Protein AF-A0A9D5L5Q9-F1 (afdb_monomer)

Nearest PDB structures (foldseek):
  2p3p-assembly2_B  TM=8.439E-01  e=3.000E-11  Porphyromonas gingivalis W83
  2p3p-assembly1_A  TM=8.512E-01  e=2.780E-10  Porphyromonas gingivalis W83
  4c09-assembly1_A  TM=5.918E-01  e=2.989E+00  Bacillus cereus
  8chu-assembly1_B  TM=2.702E-01  e=8.310E-01  Homo sapiens

Secondary structure (DSSP, 8-state):
-----------------PPPP-HHHHHHH--GGG-----HHHHHHHHHHHHTT----EE-TTS-EEEEEEE-SSEEEEEESSSEEEEEEEEEETTEEEEEEEEEE-SSS-EEEEEEE-TT-PBP-HHHH--PPPHHHHH-S--HHHHHHHHHH-SS-EEEEEEETTTTEEEEEEE--TTS-GGGHHHHHHHS-S-EEEEE-SSSEEE---

Solvent-accessible surface area (backbone atoms only — not comparable to full-atom values): 12419 Å² total; per-residue (Å²): 141,82,86,81,91,82,78,74,89,75,80,78,72,77,73,76,73,72,79,77,82,40,36,68,58,49,64,72,64,60,53,73,91,75,61,71,52,56,55,67,67,62,48,50,53,44,53,54,31,50,76,70,71,44,96,60,74,43,71,30,79,87,70,37,52,27,36,70,78,45,72,54,84,44,26,33,31,34,35,54,38,96,48,28,37,42,35,41,34,61,41,64,39,82,96,46,59,30,38,37,38,41,44,33,34,47,71,98,50,38,29,50,50,74,45,38,22,43,89,82,68,50,74,52,66,40,69,75,36,40,72,76,85,50,74,59,71,41,48,53,90,68,55,73,68,58,47,51,53,49,46,70,65,44,82,71,80,42,34,30,70,49,74,40,80,90,79,36,35,38,38,36,33,65,51,90,50,90,90,49,57,77,90,45,46,66,60,48,60,74,48,39,50,78,58,51,47,23,36,58,73,46,74,32,49,41,75,62,86,128

Radius of gyration: 22.86 Å; Cα contacts (8 Å, |Δi|>4): 342; chains: 1; bounding box: 48×67×82 Å

Mean predicted aligned error: 7.02 Å

Foldseek 3Di:
DDDDPPDDDPPPPPPPPPPADFQLLCVLLDDCVLVPQADNVRSVVLVVCVVVVHPDWDQGNVRATKHFPDGDRFWTKMDGHDFWIWIWGWAAAPSAIKIKIWIWGQPPHTATDIWIAGSNRHTDPQCQADVPDDQCNFQPDDDPVLVVVLCVQPVDWGWHWDADPVQQKIKIATDLDPVTDPVCSVVNVVRTHRIWIWHRPNHHTDTDDD

Structure (mmCIF, N/CA/C/O backbone):
data_AF-A0A9D5L5Q9-F1
#
_entry.id   AF-A0A9D5L5Q9-F1
#
loop_
_atom_site.group_PDB
_atom_site.id
_atom_site.type_symbol
_atom_site.label_atom_id
_atom_site.label_alt_id
_atom_site.label_comp_id
_atom_site.label_asym_id
_atom_site.label_entity_id
_atom_site.label_seq_id
_atom_site.pdbx_PDB_ins_code
_atom_site.Cartn_x
_atom_site.Cartn_y
_atom_site.Cartn_z
_atom_site.occupancy
_atom_site.B_iso_or_equiv
_atom_site.auth_seq_id
_atom_site.auth_comp_id
_atom_site.auth_asym_id
_atom_site.auth_atom_id
_atom_site.pdbx_PDB_model_num
ATOM 1 N N . MET A 1 1 ? 3.557 -49.186 -55.164 1.00 40.19 1 MET A N 1
ATOM 2 C CA . MET A 1 1 ? 4.881 -48.521 -55.132 1.00 40.19 1 MET A CA 1
ATOM 3 C C . MET A 1 1 ? 4.605 -47.034 -55.334 1.00 40.19 1 MET A C 1
ATOM 5 O O . MET A 1 1 ? 4.040 -46.732 -56.366 1.00 40.19 1 MET A O 1
ATOM 9 N N . SER A 1 2 ? 4.776 -46.069 -54.430 1.00 39.81 2 SER A N 1
ATOM 10 C CA . SER A 1 2 ? 5.461 -45.906 -53.139 1.00 39.81 2 SER A CA 1
ATOM 11 C C . SER A 1 2 ? 4.591 -44.918 -52.320 1.00 39.81 2 SER A C 1
ATOM 13 O O . SER A 1 2 ? 4.243 -43.869 -52.842 1.00 39.81 2 SER A O 1
ATOM 15 N N . ARG A 1 3 ? 3.932 -45.310 -51.222 1.00 46.78 3 ARG A N 1
ATOM 16 C CA . ARG A 1 3 ? 4.437 -45.344 -49.834 1.00 46.78 3 ARG A CA 1
ATOM 17 C C . ARG A 1 3 ? 4.772 -43.951 -49.250 1.00 46.78 3 ARG A C 1
ATOM 19 O O . ARG A 1 3 ? 5.848 -43.427 -49.482 1.00 46.78 3 ARG A O 1
ATOM 26 N N . TYR A 1 4 ? 3.833 -43.466 -48.426 1.00 53.84 4 TYR A N 1
ATOM 27 C CA . TYR A 1 4 ? 3.958 -42.474 -47.343 1.00 53.84 4 TYR A CA 1
ATOM 28 C C . TYR A 1 4 ? 4.266 -41.014 -47.718 1.00 53.84 4 TYR A C 1
ATOM 30 O O . TYR A 1 4 ? 5.414 -40.592 -47.732 1.00 53.84 4 TYR A O 1
ATOM 38 N N . ILE A 1 5 ? 3.214 -40.197 -47.836 1.00 55.59 5 ILE A N 1
ATOM 39 C CA . ILE A 1 5 ? 3.266 -38.807 -47.352 1.00 55.59 5 ILE A CA 1
ATOM 40 C C . ILE A 1 5 ? 2.241 -38.706 -46.222 1.00 55.59 5 ILE A C 1
ATOM 42 O O . ILE A 1 5 ? 1.137 -38.193 -46.362 1.00 55.59 5 ILE A O 1
ATOM 46 N N . LEU A 1 6 ? 2.609 -39.332 -45.106 1.00 49.50 6 LEU A N 1
ATOM 47 C CA . LEU A 1 6 ? 2.064 -39.049 -43.791 1.00 49.50 6 LEU A CA 1
ATOM 48 C C . LEU A 1 6 ? 3.075 -38.101 -43.140 1.00 49.50 6 LEU A C 1
ATOM 50 O O . LEU A 1 6 ? 4.059 -38.563 -42.572 1.00 49.50 6 LEU A O 1
ATOM 54 N N . SER A 1 7 ? 2.857 -36.794 -43.257 1.00 51.81 7 SER A N 1
ATOM 55 C CA . SER A 1 7 ? 3.667 -35.793 -42.556 1.00 51.81 7 SER A CA 1
ATOM 56 C C . SER A 1 7 ? 2.752 -34.744 -41.941 1.00 51.81 7 SER A C 1
ATOM 58 O O . SER A 1 7 ? 2.479 -33.707 -42.529 1.00 51.81 7 SER A O 1
ATOM 60 N N . LEU A 1 8 ? 2.266 -35.107 -40.753 1.00 48.75 8 LEU A N 1
ATOM 61 C CA . LEU A 1 8 ? 2.122 -34.259 -39.573 1.00 48.75 8 LEU A CA 1
ATOM 62 C C . LEU A 1 8 ? 1.313 -32.954 -39.707 1.00 48.75 8 LEU A C 1
ATOM 64 O O . LEU A 1 8 ? 1.779 -31.936 -40.212 1.00 48.75 8 LEU A O 1
ATOM 68 N N . LEU A 1 9 ? 0.137 -32.973 -39.070 1.00 52.16 9 LEU A N 1
ATOM 69 C CA . LEU A 1 9 ? -0.430 -31.812 -38.391 1.00 52.16 9 LEU A CA 1
ATOM 70 C C . LEU A 1 9 ? 0.681 -31.046 -37.646 1.00 52.16 9 LEU A C 1
ATOM 72 O O . LEU A 1 9 ? 1.171 -31.522 -36.624 1.00 52.16 9 LEU A O 1
ATOM 76 N N . LEU A 1 10 ? 1.009 -29.833 -38.087 1.00 48.22 10 LEU A N 1
ATOM 77 C CA . LEU A 1 10 ? 1.463 -28.790 -37.173 1.00 48.22 10 LEU A CA 1
ATOM 78 C C . LEU A 1 10 ? 0.279 -27.848 -36.965 1.00 48.22 10 LEU A C 1
ATOM 80 O O . LEU A 1 10 ? 0.097 -26.860 -37.674 1.00 48.22 10 LEU A O 1
ATOM 84 N N . LEU A 1 11 ? -0.560 -28.189 -35.984 1.00 48.66 11 LEU A N 1
ATOM 85 C CA . LEU A 1 11 ? -1.358 -27.184 -35.296 1.00 48.66 11 LEU A CA 1
ATOM 86 C C . LEU A 1 11 ? -0.347 -26.220 -34.664 1.00 48.66 11 LEU A C 1
ATOM 88 O O . LEU A 1 11 ? 0.192 -26.483 -33.590 1.00 48.66 11 LEU A O 1
ATOM 92 N N . LEU A 1 12 ? -0.053 -25.122 -35.356 1.00 49.12 12 LEU A N 1
ATOM 93 C CA . LEU A 1 12 ? 0.650 -23.984 -34.787 1.00 49.12 12 LEU A CA 1
ATOM 94 C C . LEU A 1 12 ? -0.332 -23.288 -33.835 1.00 49.12 12 LEU A C 1
ATOM 96 O O . LEU A 1 12 ? -0.917 -22.252 -34.134 1.00 49.12 12 LEU A O 1
ATOM 100 N N . GLY A 1 13 ? -0.580 -23.921 -32.690 1.00 49.69 13 GLY A N 1
ATOM 101 C CA . GLY A 1 13 ? -1.145 -23.239 -31.544 1.00 49.69 13 GLY A CA 1
ATOM 102 C C . GLY A 1 13 ? -0.106 -22.226 -31.103 1.00 49.69 13 GLY A C 1
ATOM 103 O O . GLY A 1 13 ? 0.819 -22.575 -30.376 1.00 49.69 13 GLY A O 1
ATOM 104 N N . ALA A 1 14 ? -0.223 -20.986 -31.578 1.00 51.12 14 ALA A N 1
ATOM 105 C CA . ALA A 1 14 ? 0.450 -19.864 -30.956 1.00 51.12 14 ALA A CA 1
ATOM 106 C C . ALA A 1 14 ? -0.099 -19.778 -29.529 1.00 51.12 14 ALA A C 1
ATOM 108 O O . ALA A 1 14 ? -1.126 -19.152 -29.273 1.00 51.12 14 ALA A O 1
ATOM 109 N N . ALA A 1 15 ? 0.546 -20.480 -28.598 1.00 45.56 15 ALA A N 1
ATOM 110 C CA . ALA A 1 15 ? 0.429 -20.158 -27.196 1.00 45.56 15 ALA A CA 1
ATOM 111 C C . ALA A 1 15 ? 0.947 -18.726 -27.097 1.00 45.56 15 ALA A C 1
ATOM 113 O O . ALA A 1 15 ? 2.152 -18.485 -27.140 1.00 45.56 15 ALA A O 1
ATOM 114 N N . THR A 1 16 ? 0.030 -17.763 -27.067 1.00 45.75 16 THR A N 1
ATOM 115 C CA . THR A 1 16 ? 0.346 -16.399 -26.676 1.00 45.75 16 THR A CA 1
ATOM 116 C C . THR A 1 16 ? 0.801 -16.498 -25.229 1.00 45.75 16 THR A C 1
ATOM 118 O O . THR A 1 16 ? -0.015 -16.485 -24.306 1.00 45.75 16 THR A O 1
ATOM 121 N N . VAL A 1 17 ? 2.101 -16.699 -25.028 1.00 49.62 17 VAL A N 1
ATOM 122 C CA . VAL A 1 17 ? 2.730 -16.454 -23.741 1.00 49.62 17 VAL A CA 1
ATOM 123 C C . VAL A 1 17 ? 2.523 -14.964 -23.522 1.00 49.62 17 VAL A C 1
ATOM 125 O O . VAL A 1 17 ? 3.136 -14.140 -24.195 1.00 49.62 17 VAL A O 1
ATOM 128 N N . SER A 1 18 ? 1.557 -14.618 -22.670 1.00 58.66 18 SER A N 1
ATOM 129 C CA . SER A 1 18 ? 1.454 -13.260 -22.150 1.00 58.66 18 SER A CA 1
ATOM 130 C C . SER A 1 18 ? 2.821 -12.936 -21.570 1.00 58.66 18 SER A C 1
ATOM 132 O O . SER A 1 18 ? 3.284 -13.673 -20.700 1.00 58.66 18 SER A O 1
ATOM 134 N N . ALA A 1 19 ? 3.485 -11.898 -22.082 1.00 68.00 19 ALA A N 1
ATOM 135 C CA . ALA A 1 19 ? 4.737 -11.441 -21.500 1.00 68.00 19 ALA A CA 1
ATOM 136 C C . ALA A 1 19 ? 4.489 -11.186 -20.010 1.00 68.00 19 ALA A C 1
ATOM 138 O O . ALA A 1 19 ? 3.556 -10.461 -19.654 1.00 68.00 19 ALA A O 1
ATOM 139 N N . GLN A 1 20 ? 5.261 -11.862 -19.165 1.00 85.75 20 GLN A N 1
ATOM 140 C CA . GLN A 1 20 ? 5.148 -11.710 -17.727 1.00 85.75 20 GLN A CA 1
ATOM 141 C C . GLN A 1 20 ? 5.678 -10.328 -17.346 1.00 85.75 20 GLN A C 1
ATOM 143 O O . GLN A 1 20 ? 6.732 -9.912 -17.838 1.00 85.75 20 GLN A O 1
ATOM 148 N N . MET A 1 21 ? 4.944 -9.601 -16.510 1.00 94.44 21 MET A N 1
ATOM 149 C CA . MET A 1 21 ? 5.423 -8.336 -15.979 1.00 94.44 21 MET A CA 1
ATOM 150 C C . MET A 1 21 ? 6.632 -8.589 -15.080 1.00 94.44 21 MET A C 1
ATOM 152 O O . MET A 1 21 ? 6.703 -9.566 -14.339 1.00 94.44 21 MET A O 1
ATOM 156 N N . THR A 1 22 ? 7.584 -7.667 -15.131 1.00 96.50 22 THR A N 1
ATOM 157 C CA . THR A 1 22 ? 8.685 -7.571 -14.168 1.00 96.50 22 THR A CA 1
ATOM 158 C C . THR A 1 22 ? 8.623 -6.218 -13.467 1.00 96.50 22 THR A C 1
ATOM 160 O O . THR A 1 22 ? 8.167 -5.250 -14.091 1.00 96.50 22 THR A O 1
ATOM 163 N N . PRO A 1 23 ? 9.112 -6.079 -12.224 1.00 96.44 23 PRO A N 1
ATOM 164 C CA . PRO A 1 23 ? 9.091 -4.787 -11.535 1.00 96.44 23 PRO A CA 1
ATOM 165 C C . PRO A 1 23 ? 9.803 -3.670 -12.311 1.00 96.44 23 PRO A C 1
ATOM 167 O O . PRO A 1 23 ? 9.303 -2.548 -12.357 1.00 96.44 23 PRO A O 1
ATOM 170 N N . ARG A 1 24 ? 10.876 -3.996 -13.052 1.00 95.38 24 ARG A N 1
ATOM 171 C CA . ARG A 1 24 ? 11.529 -3.062 -13.991 1.00 95.38 24 ARG A CA 1
ATOM 172 C C . ARG A 1 24 ? 10.584 -2.592 -15.095 1.00 95.38 24 ARG A C 1
ATOM 174 O O . ARG A 1 24 ? 10.480 -1.402 -15.364 1.00 95.38 24 ARG A O 1
ATOM 181 N N . SER A 1 25 ? 9.881 -3.519 -15.749 1.00 94.44 25 SER A N 1
ATOM 182 C CA . SER A 1 25 ? 8.934 -3.158 -16.812 1.00 94.44 25 SER A CA 1
ATOM 183 C C . SER A 1 25 ? 7.760 -2.331 -16.283 1.00 94.44 25 SER A C 1
ATOM 185 O O . SER A 1 25 ? 7.311 -1.404 -16.953 1.00 94.44 25 SER A O 1
ATOM 187 N N . VAL A 1 26 ? 7.296 -2.627 -15.065 1.00 95.44 26 VAL A N 1
ATOM 188 C CA . VAL A 1 26 ? 6.220 -1.886 -14.408 1.00 95.44 26 VAL A CA 1
ATOM 189 C C . VAL A 1 26 ? 6.675 -0.454 -14.162 1.00 95.44 26 VAL A C 1
ATOM 191 O O . VAL A 1 26 ? 6.070 0.467 -14.699 1.00 95.44 26 VAL A O 1
ATOM 194 N N . VAL A 1 27 ? 7.789 -0.246 -13.460 1.00 94.50 27 VAL A N 1
ATOM 195 C CA . VAL A 1 27 ? 8.234 1.114 -13.132 1.00 94.50 27 VAL A CA 1
ATOM 196 C C . VAL A 1 27 ? 8.555 1.953 -14.375 1.00 94.50 27 VAL A C 1
ATOM 198 O O . VAL A 1 27 ? 8.197 3.126 -14.432 1.00 94.50 27 VAL A O 1
ATOM 201 N N . MET A 1 28 ? 9.143 1.348 -15.413 1.00 93.12 28 MET A N 1
ATOM 202 C CA . MET A 1 28 ? 9.493 2.047 -16.657 1.00 93.12 28 MET A CA 1
ATOM 203 C C . MET A 1 28 ? 8.278 2.436 -17.504 1.00 93.12 28 MET A C 1
ATOM 205 O O . MET A 1 28 ? 8.363 3.360 -18.312 1.00 93.12 28 MET A O 1
ATOM 209 N N . THR A 1 29 ? 7.154 1.731 -17.350 1.00 92.56 29 THR A N 1
ATOM 210 C CA . THR A 1 29 ? 5.912 2.011 -18.089 1.00 92.56 29 THR A CA 1
ATOM 211 C C . THR A 1 29 ? 4.899 2.805 -17.270 1.00 92.56 29 THR A C 1
ATOM 213 O O . THR A 1 29 ? 3.840 3.151 -17.798 1.00 92.56 29 THR A O 1
ATOM 216 N N . ALA A 1 30 ? 5.208 3.105 -16.003 1.00 92.06 30 ALA A N 1
ATOM 217 C CA . ALA A 1 30 ? 4.328 3.842 -15.112 1.00 92.06 30 ALA A CA 1
ATOM 218 C C . ALA A 1 30 ? 4.001 5.232 -15.690 1.00 92.06 30 ALA A C 1
ATOM 220 O O . ALA A 1 30 ? 4.903 6.033 -15.942 1.00 92.06 30 ALA A O 1
ATOM 221 N N . PRO A 1 31 ? 2.715 5.551 -15.919 1.00 87.81 31 PRO A N 1
ATOM 222 C CA . PRO A 1 31 ? 2.324 6.834 -16.473 1.00 87.81 31 PRO A CA 1
ATOM 223 C C . PRO A 1 31 ? 2.410 7.930 -15.412 1.00 87.81 31 PRO A C 1
ATOM 225 O O . PRO A 1 31 ? 2.261 7.685 -14.216 1.00 87.81 31 PRO A O 1
ATOM 228 N N . GLU A 1 32 ? 2.523 9.178 -15.863 1.00 76.88 32 GLU A N 1
ATOM 229 C CA . GLU A 1 32 ? 2.649 10.352 -14.989 1.00 76.88 32 GLU A CA 1
ATOM 230 C C . GLU A 1 32 ? 1.512 10.489 -13.961 1.00 76.88 32 GLU A C 1
ATOM 232 O O . GLU A 1 32 ? 1.738 10.974 -12.858 1.00 76.88 32 GLU A O 1
ATOM 237 N N . LYS A 1 33 ? 0.310 9.977 -14.263 1.00 74.56 33 LYS A N 1
ATOM 238 C CA . LYS A 1 33 ? -0.834 9.947 -13.330 1.00 74.56 33 LYS A CA 1
ATOM 239 C C . LYS A 1 33 ? -0.600 9.125 -12.051 1.00 74.56 33 LYS A C 1
ATOM 241 O O . LYS A 1 33 ? -1.321 9.330 -11.084 1.00 74.56 33 LYS A O 1
ATOM 246 N N . VAL A 1 34 ? 0.374 8.210 -12.043 1.00 78.88 34 VAL A N 1
ATOM 247 C CA . VAL A 1 34 ? 0.822 7.470 -10.841 1.00 78.88 34 VAL A CA 1
ATOM 248 C C . VAL A 1 34 ? 1.760 8.340 -9.986 1.00 78.88 34 VAL A C 1
ATOM 250 O O . VAL A 1 34 ? 2.145 7.964 -8.888 1.00 78.88 34 VAL A O 1
ATOM 253 N N . GLN A 1 35 ? 2.089 9.545 -10.469 1.00 71.38 35 GLN A N 1
ATOM 254 C CA . GLN A 1 35 ? 2.848 10.577 -9.767 1.00 71.38 35 GLN A CA 1
ATOM 255 C C . GLN A 1 35 ? 4.212 10.095 -9.276 1.00 71.38 35 GLN A C 1
ATOM 257 O O . GLN A 1 35 ? 4.667 10.488 -8.205 1.00 71.38 35 GLN A O 1
ATOM 262 N N . LEU A 1 36 ? 4.881 9.269 -10.082 1.00 73.88 36 LEU A N 1
ATOM 263 C CA . LEU A 1 36 ? 6.233 8.796 -9.796 1.00 73.88 36 LEU A CA 1
ATOM 264 C C . LEU A 1 36 ? 7.256 9.942 -9.767 1.00 73.88 36 LEU A C 1
ATOM 266 O O . LEU A 1 36 ? 8.341 9.761 -9.239 1.00 73.88 36 LEU A O 1
ATOM 270 N N . THR A 1 37 ? 6.914 11.083 -10.385 1.00 84.44 37 THR A N 1
ATOM 271 C CA . THR A 1 37 ? 7.730 12.303 -10.561 1.00 84.44 37 THR A CA 1
ATOM 272 C C . THR A 1 37 ? 9.146 12.076 -11.096 1.00 84.44 37 THR A C 1
ATOM 274 O O . THR A 1 37 ? 9.918 13.021 -11.166 1.00 84.44 37 THR A O 1
ATOM 277 N N . ILE A 1 38 ? 9.479 10.876 -11.568 1.00 89.25 38 ILE A N 1
ATOM 278 C CA . ILE A 1 38 ? 10.776 10.515 -12.142 1.00 89.25 38 ILE A CA 1
ATOM 279 C C . ILE A 1 38 ? 10.595 10.309 -13.649 1.00 89.25 38 ILE A C 1
ATOM 281 O O . ILE A 1 38 ? 9.660 9.634 -14.083 1.00 89.25 38 ILE A O 1
ATOM 285 N N . ASP A 1 39 ? 11.444 10.932 -14.463 1.00 88.25 39 ASP A N 1
ATOM 286 C CA . ASP A 1 39 ? 11.472 10.692 -15.907 1.00 88.25 39 ASP A CA 1
ATOM 287 C C . ASP A 1 39 ? 12.147 9.355 -16.252 1.00 88.25 39 ASP A C 1
ATOM 289 O O . ASP A 1 39 ? 12.894 8.782 -15.461 1.00 88.25 39 ASP A O 1
ATOM 293 N N . SER A 1 40 ? 11.891 8.849 -17.459 1.00 88.94 40 SER A N 1
ATOM 294 C CA . SER A 1 40 ? 12.350 7.520 -17.868 1.00 88.94 40 SER A CA 1
ATOM 295 C C . SER A 1 40 ? 13.875 7.370 -17.897 1.00 88.94 40 SER A C 1
ATOM 297 O O . SER A 1 40 ? 14.356 6.284 -17.587 1.00 88.94 40 SER A O 1
ATOM 299 N N . SER A 1 41 ? 14.637 8.413 -18.252 1.00 91.69 41 SER A N 1
ATOM 300 C CA . SER A 1 41 ? 16.109 8.360 -18.223 1.00 91.69 41 SER A CA 1
ATOM 301 C C . SER A 1 41 ? 16.627 8.260 -16.794 1.00 91.69 41 SER A C 1
ATOM 303 O O . SER A 1 41 ? 17.401 7.359 -16.492 1.00 91.69 41 SER A O 1
ATOM 305 N N . THR A 1 42 ? 16.123 9.107 -15.896 1.00 93.25 42 THR A N 1
ATOM 306 C CA . THR A 1 42 ? 16.489 9.064 -14.477 1.00 93.25 42 THR A CA 1
ATOM 307 C C . THR A 1 42 ? 16.111 7.726 -13.840 1.00 93.25 42 THR A C 1
ATOM 309 O O . THR A 1 42 ? 16.888 7.170 -13.068 1.00 93.25 42 THR A O 1
ATOM 312 N N . MET A 1 43 ? 14.946 7.165 -14.183 1.00 93.81 43 MET A N 1
ATOM 313 C CA . MET A 1 43 ? 14.547 5.837 -13.706 1.00 93.81 43 MET A CA 1
ATOM 314 C C . MET A 1 43 ? 15.499 4.741 -14.196 1.00 93.81 43 MET A C 1
ATOM 316 O O . MET A 1 43 ? 15.841 3.844 -13.428 1.00 93.81 43 MET A O 1
ATOM 320 N N . LEU A 1 44 ? 15.933 4.808 -15.457 1.00 94.62 44 LEU A N 1
ATOM 321 C CA . LEU A 1 44 ? 16.889 3.851 -16.008 1.00 94.62 44 LEU A CA 1
ATOM 322 C C . LEU A 1 44 ? 18.226 3.913 -15.257 1.00 94.62 44 LEU A C 1
ATOM 324 O O . LEU A 1 44 ? 18.724 2.874 -14.834 1.00 94.62 44 LEU A O 1
ATOM 328 N N . ASP A 1 45 ? 18.737 5.118 -14.996 1.00 94.94 45 ASP A N 1
ATOM 329 C CA . ASP A 1 45 ? 19.956 5.306 -14.203 1.00 94.94 45 ASP A CA 1
ATOM 330 C C . ASP A 1 45 ? 19.796 4.752 -12.776 1.00 94.94 45 ASP A C 1
ATOM 332 O O . ASP A 1 45 ? 20.677 4.061 -12.265 1.00 94.94 45 ASP A O 1
ATOM 336 N N . MET A 1 46 ? 18.657 5.010 -12.123 1.00 95.62 46 MET A N 1
ATOM 337 C CA . MET A 1 46 ? 18.358 4.484 -10.783 1.00 95.62 46 MET A CA 1
ATOM 338 C C . MET A 1 46 ? 18.342 2.954 -10.753 1.00 95.62 46 MET A C 1
ATOM 340 O O . MET A 1 46 ? 18.864 2.349 -9.814 1.00 95.62 46 MET A O 1
ATOM 344 N N . LEU A 1 47 ? 17.749 2.331 -11.771 1.00 96.06 47 LEU A N 1
ATOM 345 C CA . LEU A 1 47 ? 17.716 0.882 -11.926 1.00 96.06 47 LEU A CA 1
ATOM 346 C C . LEU A 1 47 ? 19.127 0.301 -12.109 1.00 96.06 47 LEU A C 1
ATOM 348 O O . LEU A 1 47 ? 19.454 -0.704 -11.476 1.00 96.06 47 LEU A O 1
ATOM 352 N N . ASP A 1 48 ? 19.972 0.953 -12.908 1.00 96.00 48 ASP A N 1
ATOM 353 C CA . ASP A 1 48 ? 21.367 0.547 -13.097 1.00 96.00 48 ASP A CA 1
ATOM 354 C C . ASP A 1 48 ? 22.181 0.704 -11.803 1.00 96.00 48 ASP A C 1
ATOM 356 O O . ASP A 1 48 ? 22.963 -0.182 -11.449 1.00 96.00 48 ASP A O 1
ATOM 360 N N . TYR A 1 49 ? 21.983 1.784 -11.039 1.00 96.00 49 TYR A N 1
ATOM 361 C CA . TYR A 1 49 ? 22.635 1.946 -9.736 1.00 96.00 49 TYR A CA 1
ATOM 362 C C . TYR A 1 49 ? 22.222 0.859 -8.745 1.00 96.00 49 TYR A C 1
ATOM 364 O O . TYR A 1 49 ? 23.090 0.290 -8.077 1.00 96.00 49 TYR A O 1
ATOM 372 N N . PHE A 1 50 ? 20.930 0.535 -8.684 1.00 95.38 50 PHE A N 1
ATOM 373 C CA . PHE A 1 50 ? 20.422 -0.510 -7.802 1.00 95.38 50 PHE A CA 1
ATOM 374 C C . PHE A 1 50 ? 21.036 -1.880 -8.128 1.00 95.38 50 PHE A C 1
ATOM 376 O O . PHE A 1 50 ? 21.528 -2.557 -7.226 1.00 95.38 50 PHE A O 1
ATOM 383 N N . ASP A 1 51 ? 21.086 -2.265 -9.408 1.00 94.50 51 ASP A N 1
ATOM 384 C CA . ASP A 1 51 ? 21.649 -3.556 -9.838 1.00 94.50 51 ASP A CA 1
ATOM 385 C C . ASP A 1 51 ? 23.135 -3.703 -9.499 1.00 94.50 51 ASP A C 1
ATOM 387 O O . ASP A 1 51 ? 23.616 -4.801 -9.219 1.00 94.50 51 ASP A O 1
ATOM 391 N N . ASN A 1 52 ? 23.864 -2.589 -9.506 1.00 95.38 52 ASN A N 1
ATOM 392 C CA . ASN A 1 52 ? 25.281 -2.552 -9.162 1.00 95.38 52 ASN A CA 1
ATOM 393 C C . ASN A 1 52 ? 25.527 -2.373 -7.651 1.00 95.38 52 ASN A C 1
ATOM 395 O O . ASN A 1 52 ? 26.674 -2.199 -7.236 1.00 95.38 52 ASN A O 1
ATOM 399 N N . GLY A 1 53 ? 24.478 -2.396 -6.819 1.00 92.44 53 GLY A N 1
ATOM 400 C CA . GLY A 1 53 ? 24.580 -2.221 -5.367 1.00 92.44 53 GLY A CA 1
ATOM 401 C C . GLY A 1 53 ? 25.046 -0.824 -4.949 1.00 92.44 53 GLY A C 1
ATOM 402 O O . GLY A 1 53 ? 25.600 -0.648 -3.863 1.00 92.44 53 GLY A O 1
ATOM 403 N N . VAL A 1 54 ? 24.860 0.175 -5.813 1.00 91.31 54 VAL A N 1
ATOM 404 C CA . VAL A 1 54 ? 25.277 1.555 -5.571 1.00 91.31 54 VAL A CA 1
ATOM 405 C C . VAL A 1 54 ? 24.128 2.317 -4.920 1.00 91.31 54 VAL A C 1
ATOM 407 O O . VAL A 1 54 ? 23.115 2.611 -5.551 1.00 91.31 54 VAL A O 1
ATOM 410 N N . ALA A 1 55 ? 24.309 2.704 -3.657 1.00 81.69 55 ALA A N 1
ATOM 411 C CA . ALA A 1 55 ? 23.379 3.583 -2.955 1.00 81.69 55 ALA A CA 1
ATOM 412 C C . ALA A 1 55 ? 23.540 5.030 -3.454 1.00 81.69 55 ALA A C 1
ATOM 414 O O . ALA A 1 55 ? 24.322 5.809 -2.906 1.00 81.69 55 ALA A O 1
ATOM 415 N N . ARG A 1 56 ? 22.830 5.378 -4.531 1.00 91.19 56 ARG A N 1
ATOM 416 C CA . ARG A 1 56 ? 22.832 6.721 -5.120 1.00 91.19 56 ARG A CA 1
ATOM 417 C C . ARG A 1 56 ? 21.414 7.258 -5.256 1.00 91.19 56 ARG A C 1
ATOM 419 O O . ARG A 1 56 ? 20.546 6.600 -5.821 1.00 91.19 56 ARG A O 1
ATOM 426 N N . THR A 1 57 ? 21.217 8.476 -4.769 1.00 93.06 57 THR A N 1
ATOM 427 C CA . THR A 1 57 ? 19.995 9.248 -4.980 1.00 93.06 57 THR A CA 1
ATOM 428 C C . THR A 1 57 ? 20.081 10.030 -6.290 1.00 93.06 57 THR A C 1
ATOM 430 O O . THR A 1 57 ? 21.151 10.494 -6.691 1.00 93.06 57 THR A O 1
ATOM 433 N N . MET A 1 58 ? 18.941 10.175 -6.958 1.00 94.44 58 MET A N 1
ATOM 434 C CA . MET A 1 58 ? 18.761 11.008 -8.146 1.00 94.44 58 MET A CA 1
ATOM 435 C C . MET A 1 58 ? 17.732 12.098 -7.864 1.00 94.44 58 MET A C 1
ATOM 437 O O . MET A 1 58 ? 16.915 11.958 -6.961 1.00 94.44 58 MET A O 1
ATOM 441 N N . LYS A 1 59 ? 17.752 13.188 -8.631 1.00 93.75 59 LYS A N 1
ATOM 442 C CA . LYS A 1 59 ? 16.729 14.231 -8.513 1.00 93.75 59 LYS A CA 1
ATOM 443 C C . LYS A 1 59 ? 15.505 13.871 -9.344 1.00 93.75 59 LYS A C 1
ATOM 445 O O . LYS A 1 59 ? 15.633 13.573 -10.526 1.00 93.75 59 LYS A O 1
ATOM 450 N N . ASN A 1 60 ? 14.327 13.918 -8.734 1.00 90.94 60 ASN A N 1
ATOM 451 C CA . ASN A 1 60 ? 13.062 13.809 -9.454 1.00 90.94 60 ASN A CA 1
ATOM 452 C C . ASN A 1 60 ? 12.700 15.160 -10.125 1.00 90.94 60 ASN A C 1
ATOM 454 O O . ASN A 1 60 ? 13.385 16.173 -9.955 1.00 90.94 60 ASN A O 1
ATOM 458 N N . LYS A 1 61 ? 11.583 15.206 -10.859 1.00 90.00 61 LYS A N 1
ATOM 459 C CA . LYS A 1 61 ? 11.069 16.413 -11.531 1.00 90.00 61 LYS A CA 1
ATOM 460 C C . LYS A 1 61 ? 10.750 17.572 -10.575 1.00 90.00 61 LYS A C 1
ATOM 462 O O . LYS A 1 61 ? 10.691 18.711 -11.031 1.00 90.00 61 LYS A O 1
ATOM 467 N N . THR A 1 62 ? 10.515 17.305 -9.287 1.00 88.81 62 THR A N 1
ATOM 468 C CA . THR A 1 62 ? 10.246 18.330 -8.261 1.00 88.81 62 THR A CA 1
ATOM 469 C C . THR A 1 62 ? 11.523 18.833 -7.578 1.00 88.81 62 THR A C 1
ATOM 471 O O . THR A 1 62 ? 11.461 19.784 -6.804 1.00 88.81 62 THR A O 1
ATOM 474 N N . GLY A 1 63 ? 12.691 18.259 -7.898 1.00 91.69 63 GLY A N 1
ATOM 475 C CA . GLY A 1 63 ? 13.984 18.601 -7.293 1.00 91.69 63 GLY A CA 1
ATOM 476 C C . GLY A 1 63 ? 14.279 17.867 -5.978 1.00 91.69 63 GLY A C 1
ATOM 477 O O . GLY A 1 63 ? 15.319 18.105 -5.353 1.00 91.69 63 GLY A O 1
ATOM 478 N N . GLU A 1 64 ? 13.398 16.960 -5.567 1.00 92.94 64 GLU A N 1
ATOM 479 C CA . GLU A 1 64 ? 13.574 16.112 -4.391 1.00 92.94 64 GLU A CA 1
ATOM 480 C C . GLU A 1 64 ? 14.417 14.878 -4.722 1.00 92.94 64 GLU A C 1
ATOM 482 O O . GLU A 1 64 ? 14.547 14.478 -5.883 1.00 92.94 64 GLU A O 1
ATOM 487 N N . ASP A 1 65 ? 15.011 14.279 -3.691 1.00 94.56 65 ASP A N 1
ATOM 488 C CA . ASP A 1 65 ? 15.786 13.050 -3.843 1.00 94.56 65 ASP A CA 1
ATOM 489 C C . ASP A 1 65 ? 14.871 11.850 -4.085 1.00 94.56 65 ASP A C 1
ATOM 491 O O . ASP A 1 65 ? 13.838 11.692 -3.440 1.00 94.56 65 ASP A O 1
ATOM 495 N N . ALA A 1 66 ? 15.279 10.975 -4.995 1.00 94.38 66 ALA A N 1
ATOM 496 C CA . ALA A 1 66 ? 14.623 9.718 -5.286 1.00 94.38 66 ALA A CA 1
ATOM 497 C C . ALA A 1 66 ? 15.631 8.569 -5.336 1.00 94.38 66 ALA A C 1
ATOM 499 O O . ALA A 1 66 ? 16.753 8.725 -5.823 1.00 94.38 66 ALA A O 1
ATOM 500 N N . VAL A 1 67 ? 15.231 7.404 -4.830 1.00 95.38 67 VAL A N 1
ATOM 501 C CA . VAL A 1 67 ? 16.072 6.201 -4.789 1.00 95.38 67 VAL A CA 1
ATOM 502 C C . VAL A 1 67 ? 15.210 4.941 -4.765 1.00 95.38 67 VAL A C 1
ATOM 504 O O . VAL A 1 67 ? 14.151 4.915 -4.138 1.00 95.38 67 VAL A O 1
ATOM 507 N N . ILE A 1 68 ? 15.657 3.886 -5.448 1.00 96.25 68 ILE A N 1
ATOM 508 C CA . ILE A 1 68 ? 15.061 2.551 -5.317 1.00 96.25 68 ILE A CA 1
ATOM 509 C C . ILE A 1 68 ? 15.583 1.953 -4.012 1.00 96.25 68 ILE A C 1
ATOM 511 O O . ILE A 1 68 ? 16.787 1.765 -3.853 1.00 96.25 68 ILE A O 1
ATOM 515 N N . THR A 1 69 ? 14.688 1.672 -3.071 1.00 95.38 69 THR A N 1
ATOM 516 C CA . THR A 1 69 ? 15.057 1.171 -1.739 1.00 95.38 69 THR A CA 1
ATOM 517 C C . THR A 1 69 ? 14.950 -0.345 -1.635 1.00 95.38 69 THR A C 1
ATOM 519 O O . THR A 1 69 ? 15.654 -0.955 -0.834 1.00 95.38 69 THR A O 1
ATOM 522 N N . ALA A 1 70 ? 14.102 -0.965 -2.456 1.00 95.50 70 ALA A N 1
ATOM 523 C CA . ALA A 1 70 ? 13.946 -2.410 -2.519 1.00 95.50 70 ALA A CA 1
ATOM 524 C C . ALA A 1 70 ? 13.444 -2.846 -3.899 1.00 95.50 70 ALA A C 1
ATOM 526 O O . ALA A 1 70 ? 12.683 -2.132 -4.552 1.00 95.50 70 ALA A O 1
ATOM 52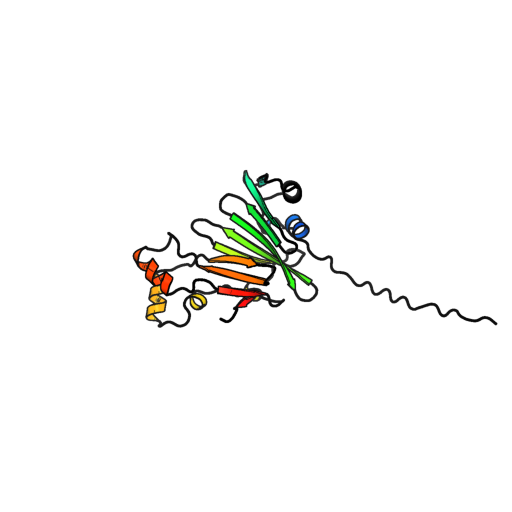7 N N . MET A 1 71 ? 13.845 -4.042 -4.322 1.00 96.31 71 MET A N 1
ATOM 528 C CA . MET A 1 71 ? 13.298 -4.711 -5.497 1.00 96.31 71 MET A CA 1
ATOM 529 C C . MET A 1 71 ? 13.407 -6.226 -5.314 1.00 96.31 71 MET A C 1
ATOM 531 O O . MET A 1 71 ? 14.454 -6.742 -4.922 1.00 96.31 71 MET A O 1
ATOM 535 N N . SER A 1 72 ? 12.321 -6.932 -5.611 1.00 95.56 72 SER A N 1
ATOM 536 C CA . SER A 1 72 ? 12.250 -8.392 -5.671 1.00 95.56 72 SER A CA 1
ATOM 537 C C . SER A 1 72 ? 11.780 -8.828 -7.068 1.00 95.56 72 SER A C 1
ATOM 539 O O . SER A 1 72 ? 11.599 -7.986 -7.945 1.00 95.56 72 SER A O 1
ATOM 541 N N . PRO A 1 73 ? 11.552 -10.126 -7.335 1.00 96.00 73 PRO A N 1
ATOM 542 C CA . PRO A 1 73 ? 1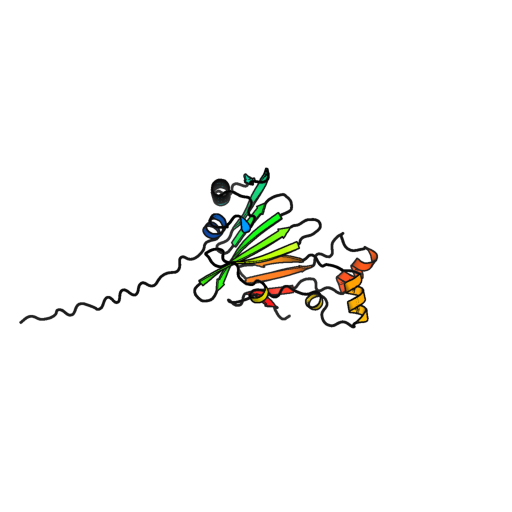0.877 -10.544 -8.565 1.00 96.00 73 PRO A CA 1
ATOM 543 C C . PRO A 1 73 ? 9.425 -10.048 -8.688 1.00 96.00 73 PRO A C 1
ATOM 545 O O . PRO A 1 73 ? 8.874 -10.078 -9.785 1.00 96.00 73 PRO A O 1
ATOM 548 N N . TRP A 1 74 ? 8.800 -9.619 -7.586 1.00 97.12 74 TRP A N 1
ATOM 549 C CA . TRP A 1 74 ? 7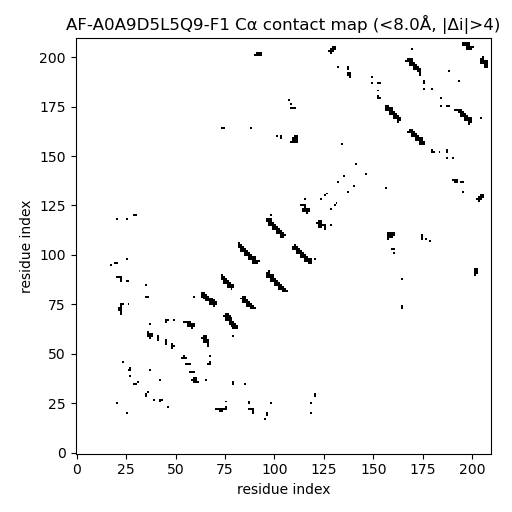.365 -9.328 -7.519 1.00 97.12 74 TRP A CA 1
ATOM 550 C C . TRP A 1 74 ? 7.039 -7.875 -7.207 1.00 97.12 74 TRP A C 1
ATOM 552 O O . TRP A 1 74 ? 5.907 -7.461 -7.436 1.00 97.12 74 TRP A O 1
ATOM 562 N N . ASP A 1 75 ? 7.986 -7.096 -6.701 1.00 97.75 75 ASP A N 1
ATOM 563 C CA . ASP A 1 75 ? 7.758 -5.704 -6.343 1.00 97.75 75 ASP A CA 1
ATOM 564 C C . ASP A 1 75 ? 9.010 -4.836 -6.480 1.00 97.75 75 ASP A C 1
ATOM 566 O O . ASP A 1 75 ? 10.138 -5.315 -6.609 1.00 97.75 75 ASP A O 1
ATOM 570 N N . ILE A 1 76 ? 8.773 -3.529 -6.498 1.00 97.38 76 ILE A N 1
ATOM 571 C CA . ILE A 1 76 ? 9.789 -2.486 -6.429 1.00 97.38 76 ILE A CA 1
ATOM 572 C C . ILE A 1 76 ? 9.274 -1.362 -5.534 1.00 97.38 76 ILE A C 1
ATOM 574 O O . ILE A 1 76 ? 8.122 -0.941 -5.669 1.00 97.38 76 ILE A O 1
ATOM 578 N N . THR A 1 77 ? 10.129 -0.867 -4.644 1.00 96.81 77 THR A N 1
ATOM 579 C CA . THR A 1 77 ? 9.847 0.280 -3.782 1.00 96.81 77 THR A CA 1
ATOM 580 C C . THR A 1 77 ? 10.803 1.414 -4.103 1.00 96.81 77 THR A C 1
ATOM 582 O O . THR A 1 77 ? 12.020 1.233 -4.176 1.00 96.81 77 THR A O 1
ATOM 585 N N . ILE A 1 78 ? 10.232 2.600 -4.277 1.00 95.44 78 ILE A N 1
ATOM 586 C CA . ILE A 1 78 ? 10.947 3.828 -4.597 1.00 95.44 78 ILE A CA 1
ATOM 587 C C . ILE A 1 78 ? 10.595 4.852 -3.537 1.00 95.44 78 ILE A C 1
ATOM 589 O O . ILE A 1 78 ? 9.421 5.126 -3.299 1.00 95.44 78 ILE A O 1
ATOM 593 N N . GLN A 1 79 ? 11.607 5.425 -2.906 1.00 95.00 79 GLN A N 1
ATOM 594 C CA . GLN A 1 79 ? 11.439 6.613 -2.088 1.00 95.00 79 GLN A CA 1
ATOM 595 C C . GLN A 1 79 ? 11.519 7.840 -2.997 1.00 95.00 79 GLN A C 1
ATOM 597 O O . GLN A 1 79 ? 12.426 7.933 -3.824 1.00 95.00 79 GLN A O 1
ATOM 602 N N . THR A 1 80 ? 10.560 8.755 -2.867 1.00 92.12 80 THR A N 1
ATOM 603 C CA . THR A 1 80 ? 10.454 9.982 -3.667 1.00 92.12 80 THR A CA 1
ATOM 604 C C . THR A 1 80 ? 10.251 11.164 -2.723 1.00 92.12 80 THR A C 1
ATOM 606 O O . THR A 1 80 ? 9.122 11.480 -2.360 1.00 92.12 80 THR A O 1
ATOM 609 N N . GLY A 1 81 ? 11.339 11.796 -2.304 1.00 91.62 81 GLY A N 1
ATOM 610 C CA . GLY A 1 81 ? 11.357 12.781 -1.227 1.00 91.62 81 GLY A CA 1
ATOM 611 C C . GLY A 1 81 ? 11.534 12.148 0.155 1.00 91.62 81 GLY A C 1
ATOM 612 O O . GLY A 1 81 ? 11.632 10.931 0.315 1.00 91.62 81 GLY A O 1
ATOM 613 N N . GLU A 1 82 ? 11.603 12.999 1.176 1.00 91.62 82 GLU A N 1
ATOM 614 C CA . GLU A 1 82 ? 11.898 12.574 2.550 1.00 91.62 82 GLU A CA 1
ATOM 615 C C . GLU A 1 82 ? 10.778 11.713 3.146 1.00 91.62 82 GLU A C 1
ATOM 617 O O . GLU A 1 82 ? 11.051 10.729 3.827 1.00 91.62 82 GLU A O 1
ATOM 622 N N . ALA A 1 83 ? 9.525 12.053 2.841 1.00 92.50 83 ALA A N 1
ATOM 623 C CA . ALA A 1 83 ? 8.353 11.504 3.514 1.00 92.50 83 ALA A CA 1
ATOM 624 C C . ALA A 1 83 ? 7.405 10.731 2.590 1.00 92.50 83 ALA A C 1
ATOM 626 O O . ALA A 1 83 ? 6.264 10.517 2.978 1.00 92.50 83 ALA A O 1
ATOM 627 N N . ARG A 1 84 ? 7.804 10.349 1.371 1.00 94.38 84 ARG A N 1
ATOM 628 C CA . ARG A 1 84 ? 6.925 9.604 0.455 1.00 94.38 84 ARG A CA 1
ATOM 629 C C . ARG A 1 84 ? 7.627 8.408 -0.168 1.00 94.38 84 ARG A C 1
ATOM 631 O O . ARG A 1 84 ? 8.766 8.506 -0.624 1.00 94.38 84 ARG A O 1
ATOM 638 N N . SER A 1 85 ? 6.921 7.284 -0.235 1.00 95.19 85 SER A N 1
ATOM 639 C CA . SER A 1 85 ? 7.364 6.090 -0.945 1.00 95.19 85 SER A CA 1
ATOM 640 C C . SER A 1 85 ? 6.253 5.468 -1.786 1.00 95.19 85 SER A C 1
ATOM 642 O O . SER A 1 85 ? 5.082 5.459 -1.418 1.00 95.19 85 SER A O 1
ATOM 644 N N . LEU A 1 86 ? 6.642 4.920 -2.933 1.00 95.81 86 LEU A N 1
ATOM 645 C CA . LEU A 1 86 ? 5.780 4.204 -3.862 1.00 95.81 86 LEU A CA 1
ATOM 646 C C . LEU A 1 86 ? 6.257 2.760 -3.962 1.00 95.81 86 LEU A C 1
ATOM 648 O O . LEU A 1 86 ? 7.390 2.507 -4.366 1.00 95.81 86 LEU A O 1
ATOM 652 N N . THR A 1 87 ? 5.387 1.812 -3.629 1.00 97.75 87 THR A N 1
ATOM 653 C CA . THR A 1 87 ? 5.625 0.383 -3.866 1.00 97.75 87 THR A CA 1
ATOM 654 C C . THR A 1 87 ? 4.716 -0.106 -4.978 1.00 97.75 87 THR A C 1
ATOM 656 O O . THR A 1 87 ? 3.496 0.011 -4.877 1.00 97.75 87 THR A O 1
ATOM 659 N N . MET A 1 88 ? 5.299 -0.667 -6.035 1.00 97.88 88 MET A N 1
ATOM 660 C CA . MET A 1 88 ? 4.568 -1.285 -7.140 1.00 97.88 88 MET A CA 1
ATOM 661 C C . MET A 1 88 ? 4.757 -2.797 -7.075 1.00 97.88 88 MET A C 1
ATOM 663 O O . MET A 1 88 ? 5.863 -3.287 -7.286 1.00 97.88 88 MET A O 1
ATOM 667 N N . ALA A 1 89 ? 3.682 -3.527 -6.791 1.00 98.38 89 ALA A N 1
ATOM 668 C CA . ALA A 1 89 ? 3.674 -4.979 -6.663 1.00 98.38 89 ALA A CA 1
ATOM 669 C C . ALA A 1 89 ? 2.874 -5.637 -7.794 1.00 98.38 89 ALA A C 1
ATOM 671 O O . ALA A 1 89 ? 1.792 -5.182 -8.167 1.00 98.38 89 ALA A O 1
ATOM 672 N N . ILE A 1 90 ? 3.388 -6.744 -8.316 1.00 98.31 90 ILE A N 1
ATOM 673 C CA . ILE A 1 90 ? 2.763 -7.562 -9.352 1.00 98.31 90 ILE A CA 1
ATOM 674 C C . ILE A 1 90 ? 1.951 -8.661 -8.674 1.00 98.31 90 ILE A C 1
ATOM 676 O O . ILE A 1 90 ? 2.477 -9.458 -7.896 1.00 98.31 90 ILE A O 1
ATOM 680 N N . LEU A 1 91 ? 0.656 -8.719 -8.982 1.00 97.81 91 LEU A N 1
ATOM 681 C CA . LEU A 1 91 ? -0.262 -9.701 -8.413 1.00 97.81 91 LEU A CA 1
ATOM 682 C C . LEU A 1 91 ? -0.792 -10.648 -9.498 1.00 97.81 91 LEU A C 1
ATOM 684 O O . LEU A 1 91 ? -1.239 -10.184 -10.552 1.00 97.81 91 LEU A O 1
ATOM 688 N N . PRO A 1 92 ? -0.838 -11.970 -9.241 1.00 95.62 92 PRO A N 1
ATOM 689 C CA . PRO A 1 92 ? -1.463 -12.909 -10.164 1.00 95.62 92 PRO A CA 1
ATOM 690 C C . PRO A 1 92 ? -2.979 -12.684 -10.207 1.00 95.62 92 PRO A C 1
ATOM 692 O O . PRO A 1 92 ? -3.629 -12.615 -9.160 1.00 95.62 92 PRO A O 1
ATOM 695 N N . TYR A 1 93 ? -3.552 -12.621 -11.408 1.00 95.06 93 TYR A N 1
ATOM 696 C CA . TYR A 1 93 ? -4.976 -12.379 -11.646 1.00 95.06 93 TYR A CA 1
ATOM 697 C C . TYR A 1 93 ? -5.500 -13.296 -12.759 1.00 95.06 93 TYR A C 1
ATOM 699 O O . TYR A 1 93 ? -5.490 -12.962 -13.947 1.00 95.06 93 TYR A O 1
ATOM 707 N N . GLY A 1 94 ? -5.941 -14.499 -12.385 1.00 89.81 94 GLY A N 1
ATOM 708 C CA . GLY A 1 94 ? -6.329 -15.535 -13.345 1.00 89.81 94 GLY A CA 1
ATOM 709 C C . GLY A 1 94 ? -5.149 -15.981 -14.217 1.00 89.81 94 GLY A C 1
ATOM 710 O O . GLY A 1 94 ? -4.170 -16.506 -13.701 1.00 89.81 94 GLY A O 1
ATOM 711 N N . LYS A 1 95 ? -5.252 -15.790 -15.540 1.00 87.81 95 LYS A N 1
ATOM 712 C CA . LYS A 1 95 ? -4.161 -16.045 -16.510 1.00 87.81 95 LYS A CA 1
ATOM 713 C C . LYS A 1 95 ? -3.329 -14.794 -16.830 1.00 87.81 95 LYS A C 1
ATOM 715 O O . LYS A 1 95 ? -2.475 -14.840 -17.706 1.00 87.81 95 LYS A O 1
ATOM 720 N N . SER A 1 96 ? -3.643 -13.682 -16.178 1.00 92.06 96 SER A N 1
ATOM 721 C CA . SER A 1 96 ? -2.989 -12.387 -16.344 1.00 92.06 96 SER A CA 1
ATOM 722 C C . SER A 1 96 ? -2.340 -11.951 -15.036 1.00 92.06 96 SER A C 1
ATOM 724 O O . SER A 1 96 ? -2.464 -12.617 -14.007 1.00 92.06 96 SER A O 1
ATOM 726 N N . GLU A 1 97 ? -1.684 -10.803 -15.076 1.00 95.75 97 GLU A N 1
ATOM 727 C CA . GLU A 1 97 ? -1.125 -10.127 -13.916 1.00 95.75 97 GLU A CA 1
ATOM 728 C C . GLU A 1 97 ? -1.687 -8.706 -13.855 1.00 95.75 97 GLU A C 1
ATOM 730 O O . GLU A 1 97 ? -2.053 -8.119 -14.878 1.00 95.75 97 GLU A O 1
ATOM 735 N N . ILE A 1 98 ? -1.768 -8.163 -12.647 1.00 97.31 98 ILE A N 1
ATOM 736 C CA . ILE A 1 98 ? -2.156 -6.775 -12.393 1.00 97.31 98 ILE A CA 1
ATOM 737 C C . ILE A 1 98 ? -1.089 -6.097 -11.539 1.00 97.31 98 ILE A C 1
ATOM 739 O O . ILE A 1 98 ? -0.271 -6.764 -10.906 1.00 97.31 98 ILE A O 1
ATOM 743 N N . ILE A 1 99 ? -1.130 -4.773 -11.501 1.00 98.31 99 ILE A N 1
ATOM 744 C CA . ILE A 1 99 ? -0.221 -3.935 -10.727 1.00 98.31 99 ILE A CA 1
ATOM 745 C C . ILE A 1 99 ? -1.002 -3.383 -9.539 1.00 98.31 99 ILE A C 1
ATOM 747 O O . ILE A 1 99 ? -2.046 -2.760 -9.721 1.00 98.31 99 ILE A O 1
ATOM 751 N N . MET A 1 100 ? -0.506 -3.596 -8.328 1.00 98.44 100 MET A N 1
ATOM 752 C CA . MET A 1 100 ? -0.923 -2.866 -7.137 1.00 98.44 100 MET A CA 1
ATOM 753 C C . MET A 1 100 ? 0.097 -1.768 -6.862 1.00 98.44 100 MET A C 1
ATOM 755 O O . MET A 1 100 ? 1.295 -2.031 -6.866 1.00 98.44 100 MET A O 1
ATOM 759 N N . VAL A 1 101 ? -0.375 -0.555 -6.600 1.00 98.00 101 VAL A N 1
ATOM 760 C CA . VAL A 1 101 ? 0.463 0.564 -6.164 1.00 98.00 101 VAL A CA 1
ATOM 761 C C . VAL A 1 101 ? 0.053 0.947 -4.753 1.00 98.00 101 VAL A C 1
ATOM 763 O O . VAL A 1 101 ? -1.123 1.226 -4.519 1.00 98.00 101 VAL A O 1
ATOM 766 N N . ILE A 1 102 ? 1.020 0.958 -3.842 1.00 97.81 102 ILE A N 1
ATOM 767 C CA . ILE A 1 102 ? 0.907 1.512 -2.493 1.00 97.81 102 ILE A CA 1
ATOM 768 C C . ILE A 1 102 ? 1.682 2.830 -2.500 1.00 97.81 102 ILE A C 1
ATOM 770 O O . ILE A 1 102 ? 2.903 2.818 -2.648 1.00 97.81 102 ILE A O 1
ATOM 774 N N . ASP A 1 103 ? 0.970 3.948 -2.390 1.00 96.31 103 ASP A N 1
ATOM 775 C CA . ASP A 1 103 ? 1.533 5.295 -2.264 1.00 96.31 103 ASP A CA 1
ATOM 776 C C . ASP A 1 103 ? 1.432 5.707 -0.798 1.00 96.31 103 ASP A C 1
ATOM 778 O O . ASP A 1 103 ? 0.328 5.863 -0.272 1.00 96.31 103 ASP A O 1
ATOM 782 N N . ARG A 1 104 ? 2.576 5.782 -0.123 1.00 96.19 104 ARG A N 1
ATOM 783 C CA . ARG A 1 104 ? 2.677 6.011 1.314 1.00 96.19 104 ARG A CA 1
ATOM 784 C C . ARG A 1 104 ? 3.314 7.363 1.576 1.00 96.19 104 ARG A C 1
ATOM 786 O O . ARG A 1 104 ? 4.379 7.649 1.034 1.00 96.19 104 ARG A O 1
ATOM 793 N N . VAL A 1 105 ? 2.707 8.140 2.465 1.00 94.94 105 VAL A N 1
ATOM 794 C CA . VAL A 1 105 ? 3.280 9.367 3.026 1.00 94.94 105 VAL A CA 1
ATOM 795 C C . VAL A 1 105 ? 3.518 9.160 4.520 1.00 94.94 105 VAL A C 1
ATOM 797 O O . VAL A 1 105 ? 2.670 8.597 5.196 1.00 94.94 105 VAL A O 1
ATOM 800 N N . ASP A 1 106 ? 4.668 9.582 5.037 1.00 93.19 106 ASP A N 1
ATOM 801 C CA . ASP A 1 106 ? 5.110 9.319 6.413 1.00 93.19 106 ASP A CA 1
ATOM 802 C C . ASP A 1 106 ? 4.862 10.483 7.386 1.00 93.19 106 ASP A C 1
ATOM 804 O O . ASP A 1 106 ? 5.083 10.331 8.587 1.00 93.19 106 ASP A O 1
ATOM 808 N N . THR A 1 107 ? 4.389 11.638 6.903 1.00 88.88 107 THR A N 1
ATOM 809 C CA . THR A 1 107 ? 4.146 12.834 7.724 1.00 88.88 107 THR A CA 1
ATOM 810 C C . THR A 1 107 ? 2.685 13.303 7.645 1.00 88.88 107 THR A C 1
ATOM 812 O O . THR A 1 107 ? 2.109 13.340 6.558 1.00 88.88 107 THR A O 1
ATOM 815 N N . PRO A 1 108 ? 2.056 13.692 8.777 1.00 87.25 108 PRO A N 1
ATOM 816 C CA . PRO A 1 108 ? 2.579 13.678 10.152 1.00 87.25 108 PRO A CA 1
ATOM 817 C C . PRO A 1 108 ? 2.660 12.274 10.785 1.00 87.25 108 PRO A C 1
ATOM 819 O O . PRO A 1 108 ? 3.306 12.116 11.814 1.00 87.25 108 PRO A O 1
ATOM 822 N N . ALA A 1 109 ? 2.034 11.264 10.180 1.00 91.06 109 ALA A N 1
ATOM 823 C CA . ALA A 1 109 ? 2.233 9.851 10.488 1.00 91.06 109 ALA A CA 1
ATOM 824 C C . ALA A 1 109 ? 2.019 9.015 9.209 1.00 91.06 109 ALA A C 1
ATOM 826 O O . ALA A 1 109 ? 1.392 9.519 8.275 1.00 91.06 109 ALA A O 1
ATOM 827 N N . PRO A 1 110 ? 2.496 7.756 9.155 1.00 94.38 110 PRO A N 1
ATOM 828 C CA . PRO A 1 110 ? 2.336 6.902 7.982 1.00 94.38 110 PRO A CA 1
ATOM 829 C C . PRO A 1 110 ? 0.880 6.694 7.550 1.00 94.38 110 PRO A C 1
ATOM 831 O O . PRO A 1 110 ? 0.078 6.099 8.270 1.00 94.38 110 PRO A O 1
ATOM 834 N N . ASP A 1 111 ? 0.559 7.107 6.333 1.00 95.19 111 ASP A N 1
ATOM 835 C CA . ASP A 1 111 ? -0.733 6.868 5.704 1.00 95.19 111 ASP A CA 1
ATOM 836 C C . ASP A 1 111 ? -0.538 6.413 4.260 1.00 95.19 111 ASP A C 1
ATOM 838 O O . ASP A 1 111 ? 0.344 6.906 3.551 1.00 95.19 111 ASP A O 1
ATOM 842 N N . ALA A 1 112 ? -1.324 5.428 3.833 1.00 95.62 112 ALA A N 1
ATOM 843 C CA . ALA A 1 112 ? -1.140 4.775 2.547 1.00 95.62 112 ALA A CA 1
ATOM 844 C 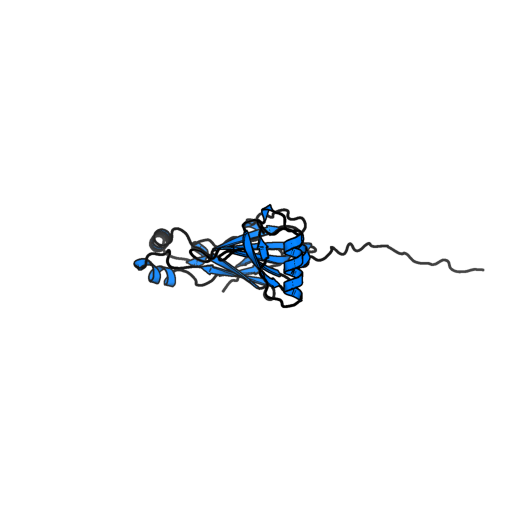C . ALA A 1 112 ? -2.428 4.721 1.724 1.00 95.62 112 ALA A C 1
ATOM 846 O O . ALA A 1 112 ? -3.480 4.261 2.172 1.00 95.62 112 ALA A O 1
ATOM 847 N N . VAL A 1 113 ? -2.307 5.097 0.453 1.00 95.31 113 VAL A N 1
ATOM 848 C CA . VAL A 1 113 ? -3.348 4.940 -0.561 1.00 95.31 113 VAL A CA 1
ATOM 849 C C . VAL A 1 113 ? -2.993 3.767 -1.464 1.00 95.31 113 VAL A C 1
ATOM 851 O O . VAL A 1 113 ? -1.869 3.645 -1.948 1.00 95.31 113 VAL A O 1
ATOM 854 N N . ILE A 1 114 ? -3.975 2.902 -1.723 1.00 97.69 114 ILE A N 1
ATOM 855 C CA . ILE A 1 114 ? -3.789 1.700 -2.539 1.00 97.69 114 ILE A CA 1
ATOM 856 C C . ILE A 1 114 ? -4.634 1.786 -3.803 1.00 97.69 114 ILE A C 1
ATOM 858 O O . ILE A 1 114 ? -5.834 2.067 -3.766 1.00 97.69 114 ILE A O 1
ATOM 862 N N . SER A 1 115 ? -4.008 1.507 -4.942 1.00 97.62 115 SER A N 1
ATOM 863 C CA . SER A 1 115 ? -4.663 1.476 -6.248 1.00 97.62 115 SER A CA 1
ATOM 864 C C . SER A 1 115 ? -4.230 0.262 -7.066 1.00 97.62 115 SER A C 1
ATOM 866 O O . SER A 1 115 ? -3.208 -0.362 -6.789 1.00 97.62 115 SER A O 1
ATOM 868 N N . PHE A 1 116 ? -5.047 -0.104 -8.053 1.00 98.12 116 PHE A N 1
ATOM 869 C CA . PHE A 1 116 ? -4.864 -1.312 -8.855 1.00 98.12 116 PHE A CA 1
ATOM 870 C C . PHE A 1 116 ? -5.000 -0.995 -10.340 1.00 98.12 116 PHE A C 1
ATOM 872 O O . PHE A 1 116 ? -5.922 -0.277 -10.732 1.00 98.12 116 PHE A O 1
ATOM 879 N N . TYR A 1 117 ? -4.142 -1.584 -11.169 1.00 97.62 117 TYR A N 1
ATOM 880 C CA . TYR A 1 117 ? -4.108 -1.347 -12.609 1.00 97.62 117 TYR A CA 1
ATOM 881 C C . TYR A 1 117 ? -3.889 -2.630 -13.410 1.00 97.62 117 TYR A C 1
ATOM 883 O O . TYR A 1 117 ? -3.278 -3.579 -12.923 1.00 97.62 117 TYR A O 1
ATOM 891 N N . ASP A 1 118 ? -4.380 -2.666 -14.650 1.00 95.88 118 ASP A N 1
ATOM 892 C CA . ASP A 1 118 ? -3.959 -3.683 -15.620 1.00 95.88 118 ASP A CA 1
ATOM 893 C C . ASP A 1 118 ? -2.541 -3.382 -16.150 1.00 95.88 118 ASP A C 1
ATOM 895 O O . ASP A 1 118 ? -1.960 -2.336 -15.858 1.00 95.88 118 ASP A O 1
ATOM 899 N N . SER A 1 119 ? -1.983 -4.277 -16.969 1.00 93.25 119 SER A N 1
ATOM 900 C CA . SER A 1 119 ? -0.651 -4.102 -17.576 1.00 93.25 119 SER A CA 1
ATOM 901 C C . SER A 1 119 ? -0.535 -2.909 -18.536 1.00 93.25 119 SER A C 1
ATOM 903 O O . SER A 1 119 ? 0.561 -2.564 -18.969 1.00 93.25 119 SER A O 1
ATOM 905 N N . ARG A 1 120 ? -1.655 -2.269 -18.888 1.00 94.06 120 ARG A N 1
ATOM 906 C CA . ARG A 1 120 ? -1.719 -1.048 -19.705 1.00 94.06 120 ARG A CA 1
ATOM 907 C C . ARG A 1 120 ? -2.060 0.175 -18.854 1.00 94.06 120 ARG A C 1
ATOM 909 O O . ARG A 1 120 ? -2.441 1.211 -19.396 1.00 94.06 120 ARG A O 1
ATOM 916 N N . TRP A 1 121 ? -1.954 0.056 -17.531 1.00 95.31 121 TRP A N 1
ATOM 917 C CA . TRP A 1 121 ? -2.241 1.111 -16.568 1.00 95.31 121 TRP A CA 1
ATOM 918 C C . TRP A 1 121 ? -3.690 1.619 -16.577 1.00 95.31 121 TRP A C 1
ATOM 920 O O . TRP A 1 121 ? -3.965 2.758 -16.179 1.00 95.31 121 TRP A O 1
ATOM 930 N N . ASN A 1 122 ? -4.648 0.793 -17.001 1.00 95.56 122 ASN A N 1
ATOM 931 C CA . ASN A 1 122 ? -6.069 1.074 -16.809 1.00 95.56 122 ASN A CA 1
ATOM 932 C C . ASN A 1 122 ? -6.449 0.753 -15.366 1.00 95.56 122 ASN A C 1
ATOM 934 O O . ASN A 1 122 ? -6.190 -0.349 -14.888 1.00 95.56 122 ASN A O 1
ATOM 938 N N . ALA A 1 123 ? -7.056 1.716 -14.674 1.00 96.38 123 ALA A N 1
ATOM 939 C CA . ALA A 1 123 ? -7.416 1.556 -13.273 1.00 96.38 123 ALA A CA 1
ATOM 940 C C . ALA A 1 123 ? -8.555 0.541 -13.100 1.00 96.38 123 ALA A C 1
ATOM 942 O O . ALA A 1 123 ? -9.561 0.584 -13.813 1.00 96.38 123 ALA A O 1
ATOM 943 N N . PHE A 1 124 ? -8.417 -0.337 -12.111 1.00 96.88 124 PHE A N 1
ATOM 944 C CA . PHE A 1 124 ? -9.527 -1.114 -11.575 1.00 96.88 124 PHE A CA 1
ATOM 945 C C . PHE A 1 124 ? -10.320 -0.281 -10.563 1.00 96.88 124 PHE A C 1
ATOM 947 O O . PHE A 1 124 ? -9.814 0.665 -9.962 1.00 96.88 124 PHE A O 1
ATOM 954 N N . ASP A 1 125 ? -11.569 -0.677 -10.313 1.00 96.75 125 ASP A N 1
ATOM 955 C CA . ASP A 1 125 ? -12.315 -0.179 -9.156 1.00 96.75 125 ASP A CA 1
ATOM 956 C C . ASP A 1 125 ? -11.697 -0.760 -7.880 1.00 96.75 125 ASP A C 1
ATOM 958 O O . ASP A 1 125 ? -11.928 -1.930 -7.555 1.00 96.75 125 ASP A O 1
ATOM 962 N N . THR A 1 126 ? -10.916 0.054 -7.162 1.00 95.56 126 THR A N 1
ATOM 963 C CA . THR A 1 126 ? -10.216 -0.349 -5.934 1.00 95.56 126 THR A CA 1
ATOM 964 C C . THR A 1 126 ? -11.147 -1.057 -4.956 1.00 95.56 126 THR A C 1
ATOM 966 O O . THR A 1 126 ? -10.762 -2.086 -4.417 1.00 95.56 126 THR A O 1
ATOM 969 N N . ARG A 1 127 ? -12.407 -0.620 -4.810 1.00 95.31 127 ARG A N 1
ATOM 970 C CA . ARG A 1 127 ? -13.370 -1.223 -3.866 1.00 95.31 127 ARG A CA 1
ATOM 971 C C . ARG A 1 127 ? -13.706 -2.680 -4.187 1.00 95.31 127 ARG A C 1
ATOM 973 O O . ARG A 1 127 ? -14.091 -3.435 -3.298 1.00 95.31 127 ARG A O 1
ATOM 980 N N . LYS A 1 128 ? -13.571 -3.092 -5.452 1.00 95.88 128 LYS A N 1
ATOM 981 C CA . LYS A 1 128 ? -13.752 -4.493 -5.872 1.00 95.88 128 LYS A CA 1
ATOM 982 C C . LYS A 1 128 ? -12.512 -5.340 -5.598 1.00 95.88 128 LYS A C 1
ATOM 984 O O . LYS A 1 128 ? -12.639 -6.549 -5.399 1.00 95.88 128 LYS A O 1
ATOM 989 N N . MET A 1 129 ? -11.338 -4.715 -5.603 1.00 97.69 129 MET A N 1
ATOM 990 C CA . MET A 1 129 ? -10.045 -5.371 -5.402 1.00 97.69 129 MET A CA 1
ATOM 991 C C . MET A 1 129 ? -9.696 -5.476 -3.917 1.00 97.69 129 MET A C 1
ATOM 993 O O . MET A 1 129 ? -9.142 -6.483 -3.485 1.00 97.69 129 MET A O 1
ATOM 997 N N . LEU A 1 130 ? -10.062 -4.462 -3.140 1.00 97.75 130 LEU A N 1
ATOM 998 C CA . LEU A 1 130 ? -9.763 -4.300 -1.730 1.00 97.75 130 LEU A CA 1
ATOM 999 C C . LEU A 1 130 ? -10.857 -3.433 -1.094 1.00 97.75 130 LEU A C 1
ATOM 1001 O O . LEU A 1 130 ? -11.024 -2.261 -1.431 1.00 97.75 130 LEU A O 1
ATOM 1005 N N . ALA A 1 131 ? -11.599 -4.012 -0.155 1.00 95.25 131 ALA A N 1
ATOM 1006 C CA . ALA A 1 131 ? -12.422 -3.223 0.749 1.00 95.25 131 ALA A CA 1
ATOM 1007 C C . ALA A 1 131 ? -11.494 -2.667 1.833 1.00 95.25 131 ALA A C 1
ATOM 1009 O O . ALA A 1 131 ? -11.011 -3.437 2.662 1.00 95.25 131 ALA A O 1
ATOM 1010 N N . MET A 1 132 ? -11.197 -1.366 1.775 1.00 92.56 132 MET A N 1
ATOM 1011 C CA . MET A 1 132 ? -10.374 -0.709 2.793 1.00 92.56 132 MET A CA 1
ATOM 1012 C C . MET A 1 132 ? -11.018 -0.883 4.177 1.00 92.56 132 MET A C 1
ATOM 1014 O O . MET A 1 132 ? -12.243 -0.749 4.270 1.00 92.56 132 MET A O 1
ATOM 1018 N N . PRO A 1 133 ? -10.231 -1.163 5.235 1.00 93.62 133 PRO A N 1
ATOM 1019 C CA . PRO A 1 133 ? -10.772 -1.302 6.579 1.00 93.62 133 PRO A CA 1
ATOM 1020 C C . PRO A 1 133 ? -11.502 -0.037 7.031 1.00 93.62 133 PRO A C 1
ATOM 1022 O O . PRO A 1 133 ? -10.936 1.055 7.019 1.00 93.62 133 PRO A O 1
ATOM 1025 N N . ALA A 1 134 ? -12.745 -0.189 7.471 1.00 92.50 134 ALA A N 1
ATOM 1026 C CA . ALA A 1 134 ? -13.480 0.869 8.149 1.00 92.50 134 ALA A CA 1
ATOM 1027 C C . ALA A 1 134 ? -13.163 0.853 9.651 1.00 92.50 134 ALA A C 1
ATOM 1029 O O . ALA A 1 134 ? -12.722 -0.161 10.190 1.00 92.50 134 ALA A O 1
ATOM 1030 N N . LEU A 1 135 ? -13.472 1.938 10.373 1.00 92.12 135 LEU A N 1
ATOM 1031 C CA . LEU A 1 135 ? -13.294 2.008 11.834 1.00 92.12 135 LEU A CA 1
ATOM 1032 C C . LEU A 1 135 ? -13.914 0.802 12.569 1.00 92.12 135 LEU A C 1
ATOM 1034 O O . LEU A 1 135 ? -13.336 0.271 13.514 1.00 92.12 135 LEU A O 1
ATOM 1038 N N . ALA A 1 136 ? -15.063 0.309 12.094 1.00 92.69 136 ALA A N 1
ATOM 1039 C CA . ALA A 1 136 ? -15.725 -0.869 12.653 1.00 92.69 136 ALA A CA 1
ATOM 1040 C C . ALA A 1 136 ? -14.868 -2.151 12.597 1.00 92.69 136 ALA A C 1
ATOM 1042 O O . ALA A 1 136 ? -14.971 -2.988 13.496 1.00 92.69 136 ALA A O 1
ATOM 1043 N N . ASP A 1 137 ? -14.010 -2.306 11.586 1.00 94.62 137 ASP A N 1
ATOM 1044 C CA . ASP A 1 137 ? -13.121 -3.466 11.458 1.00 94.62 137 ASP A CA 1
ATOM 1045 C C . ASP A 1 137 ? -12.018 -3.447 12.526 1.00 94.62 137 ASP A C 1
ATOM 1047 O O . ASP A 1 137 ? -11.622 -4.505 13.037 1.00 94.62 137 ASP A O 1
ATOM 1051 N N . TRP A 1 138 ? -11.583 -2.245 12.913 1.00 95.75 138 TRP A N 1
ATOM 1052 C CA . TRP A 1 138 ? -10.564 -1.991 13.929 1.00 95.75 138 TRP A CA 1
ATOM 1053 C C . TRP A 1 138 ? -11.070 -2.202 15.353 1.00 95.75 138 TRP A C 1
ATOM 1055 O O . TRP A 1 138 ? -10.384 -2.844 16.142 1.00 95.75 138 TRP A O 1
ATOM 1065 N N . ILE A 1 139 ? -12.267 -1.708 15.674 1.00 94.69 139 ILE A N 1
ATOM 1066 C CA . ILE A 1 139 ? -12.803 -1.732 17.049 1.00 94.69 139 ILE A CA 1
ATOM 1067 C C . ILE A 1 139 ? -13.683 -2.955 17.335 1.00 94.69 139 ILE A C 1
ATOM 1069 O O . ILE A 1 139 ? -13.963 -3.289 18.484 1.00 94.69 139 ILE A O 1
ATOM 1073 N N . GLY A 1 140 ? -14.145 -3.648 16.290 1.00 90.31 140 GLY A N 1
ATOM 1074 C CA . GLY A 1 140 ? -15.047 -4.786 16.426 1.00 90.31 140 GLY A CA 1
ATOM 1075 C C . GLY A 1 140 ? -16.437 -4.397 16.944 1.00 90.31 140 GLY A C 1
ATOM 1076 O O . GLY A 1 140 ? -17.002 -3.359 16.590 1.00 90.31 140 GLY A O 1
ATOM 1077 N N . LYS A 1 141 ? -17.041 -5.286 17.741 1.00 92.44 141 LYS A N 1
ATOM 1078 C CA . LYS A 1 141 ? -18.371 -5.066 18.322 1.00 92.44 141 LYS A CA 1
ATOM 1079 C C . LYS A 1 141 ? -18.237 -4.351 19.664 1.00 92.44 141 LYS A C 1
ATOM 1081 O O . LYS A 1 141 ? -17.751 -4.938 20.623 1.00 92.44 141 LYS A O 1
ATOM 1086 N N . VAL A 1 142 ? -18.729 -3.119 19.720 1.00 95.00 142 VAL A N 1
ATOM 1087 C CA . VAL A 1 142 ? -18.801 -2.274 20.921 1.00 95.00 142 VAL A CA 1
ATOM 1088 C C . VAL A 1 142 ? -20.214 -1.699 21.066 1.00 95.00 142 VAL A C 1
ATOM 1090 O O . VAL A 1 142 ? -20.996 -1.752 20.110 1.00 95.00 142 VAL A O 1
ATOM 1093 N N . THR A 1 143 ? -20.557 -1.164 22.241 1.00 96.38 143 THR A N 1
ATOM 1094 C CA . THR A 1 143 ? -21.845 -0.476 22.437 1.00 96.38 143 THR A CA 1
ATOM 1095 C C . THR A 1 143 ? -21.905 0.821 21.614 1.00 96.38 143 THR A C 1
ATOM 1097 O O . THR A 1 143 ? -20.853 1.356 21.247 1.00 96.38 143 THR A O 1
ATOM 1100 N N . PRO A 1 144 ? -23.103 1.346 21.295 1.00 95.62 144 PRO A N 1
ATOM 1101 C CA . PRO A 1 144 ? -23.240 2.617 20.580 1.00 95.62 144 PRO A CA 1
ATOM 1102 C C . PRO A 1 144 ? -22.543 3.789 21.281 1.00 95.62 144 PRO A C 1
ATOM 1104 O O . PRO A 1 144 ? -21.911 4.604 20.619 1.00 95.62 144 PRO A O 1
ATOM 1107 N N . GLU A 1 145 ? -22.595 3.837 22.612 1.00 95.94 145 GLU A N 1
ATOM 1108 C CA . GLU A 1 145 ? -21.969 4.889 23.419 1.00 95.94 145 GLU A CA 1
ATOM 1109 C C . GLU A 1 145 ? -20.446 4.824 23.291 1.00 95.94 145 GLU A C 1
ATOM 1111 O O . GLU A 1 145 ? -19.801 5.831 23.012 1.00 95.94 145 GLU A O 1
ATOM 1116 N N . ARG A 1 146 ? -19.877 3.616 23.400 1.00 94.75 146 ARG A N 1
ATOM 1117 C CA . ARG A 1 146 ? -18.436 3.402 23.245 1.00 94.75 146 ARG A CA 1
ATOM 1118 C C . ARG A 1 146 ? -17.962 3.680 21.821 1.00 94.75 146 ARG A C 1
ATOM 1120 O O . ARG A 1 146 ? -16.862 4.181 21.624 1.00 94.75 146 ARG A O 1
ATOM 1127 N N . ARG A 1 147 ? -18.781 3.357 20.817 1.00 94.56 147 ARG A N 1
ATOM 1128 C CA . ARG A 1 147 ? -18.501 3.713 19.421 1.00 94.56 147 ARG A CA 1
ATOM 1129 C C . ARG A 1 147 ? -18.420 5.228 19.252 1.00 94.56 147 ARG A C 1
ATOM 1131 O O . ARG A 1 147 ? -17.445 5.694 18.680 1.00 94.56 147 ARG A O 1
ATOM 1138 N N . ALA A 1 148 ? -19.409 5.963 19.759 1.00 94.06 148 ALA A N 1
ATOM 1139 C CA . ALA A 1 148 ? -19.448 7.418 19.652 1.00 94.06 148 ALA A CA 1
ATOM 1140 C C . ALA A 1 148 ? -18.259 8.076 20.370 1.00 94.06 148 ALA A C 1
ATOM 1142 O O . ALA A 1 148 ? -17.670 9.016 19.849 1.00 94.06 148 ALA A O 1
ATOM 1143 N N . GLU A 1 149 ? -17.866 7.554 21.534 1.00 94.38 149 GLU A N 1
ATOM 1144 C CA . GLU A 1 149 ? -16.660 7.987 22.250 1.00 94.38 149 GLU A CA 1
ATOM 1145 C C . GLU A 1 149 ? -15.399 7.833 21.382 1.00 94.38 149 GLU A C 1
ATOM 1147 O O . GLU A 1 149 ? -14.643 8.788 21.226 1.00 94.38 149 GLU A O 1
ATOM 1152 N N . ILE A 1 150 ? -15.209 6.668 20.750 1.00 94.50 150 ILE A N 1
ATOM 1153 C CA . ILE A 1 150 ? -14.063 6.417 19.862 1.00 94.50 150 ILE A CA 1
ATOM 1154 C C . ILE A 1 150 ? -14.110 7.313 18.617 1.00 94.50 150 ILE A C 1
ATOM 1156 O O . ILE A 1 150 ? -13.085 7.859 18.229 1.00 94.50 150 ILE A O 1
ATOM 1160 N N . GLU A 1 151 ? -15.277 7.473 17.990 1.00 92.50 151 GLU A N 1
ATOM 1161 C CA . GLU A 1 151 ? -15.450 8.323 16.802 1.00 92.50 151 GLU A CA 1
ATOM 1162 C C . GLU A 1 151 ? -15.156 9.802 17.102 1.00 92.50 151 GLU A C 1
ATOM 1164 O O . GLU A 1 151 ? -14.569 10.489 16.267 1.00 92.50 151 GLU A O 1
ATOM 1169 N N . ASN A 1 152 ? -15.503 10.283 18.300 1.00 92.12 152 ASN A N 1
ATOM 1170 C CA . ASN A 1 152 ? -15.189 11.644 18.737 1.00 92.12 152 ASN A CA 1
ATOM 1171 C C . ASN A 1 152 ? -13.691 11.836 19.011 1.00 92.12 152 ASN A C 1
ATOM 1173 O O . ASN A 1 152 ? -13.130 12.860 18.628 1.00 92.12 152 ASN A O 1
ATOM 1177 N N . ALA A 1 153 ? -13.054 10.855 19.654 1.00 91.50 153 ALA A N 1
ATOM 1178 C CA . ALA A 1 153 ? -11.625 10.883 19.964 1.00 91.50 153 ALA A CA 1
ATOM 1179 C C . ALA A 1 153 ? -10.732 10.662 18.725 1.00 91.50 153 ALA A C 1
ATOM 1181 O O . ALA A 1 153 ? -9.566 11.053 18.707 1.00 91.50 153 ALA A O 1
ATOM 1182 N N . LEU A 1 154 ? -11.266 10.024 17.677 1.00 90.12 154 LEU A N 1
ATOM 1183 C CA . LEU A 1 154 ? -10.534 9.653 16.468 1.00 90.12 154 LEU A CA 1
ATOM 1184 C C . LEU A 1 154 ? -11.354 9.976 15.205 1.00 90.12 154 LEU A C 1
ATOM 1186 O O . LEU A 1 154 ? -11.912 9.071 14.575 1.00 90.12 154 LEU A O 1
ATOM 1190 N N . PRO A 1 155 ? -11.411 11.256 14.792 1.00 81.62 155 PRO A N 1
ATOM 1191 C CA . PRO A 1 155 ? -12.198 11.673 13.631 1.00 81.62 155 PRO A CA 1
ATOM 1192 C C . PRO A 1 155 ? -11.674 11.090 12.310 1.00 81.62 155 PRO A C 1
ATOM 1194 O O . PRO A 1 155 ? -12.440 10.888 11.367 1.00 81.62 155 PRO A O 1
ATOM 1197 N N . PHE A 1 156 ? -10.373 10.807 12.229 1.00 86.06 156 PHE A N 1
ATOM 1198 C CA . PHE A 1 156 ? -9.751 10.082 11.127 1.00 86.06 156 PHE A CA 1
ATOM 1199 C C . PHE A 1 156 ? -8.643 9.170 11.659 1.00 86.06 156 PHE A C 1
ATOM 1201 O O . PHE A 1 156 ? -8.000 9.462 12.668 1.00 86.06 156 PHE A O 1
ATOM 1208 N N . LEU A 1 157 ? -8.411 8.061 10.961 1.00 91.25 157 LEU A N 1
ATOM 1209 C CA . LEU A 1 157 ? -7.375 7.094 11.295 1.00 91.25 157 LEU A CA 1
ATOM 1210 C C . LEU A 1 157 ? -6.389 6.999 10.134 1.00 91.25 157 LEU A C 1
ATOM 1212 O O . LEU A 1 157 ? -6.770 6.540 9.060 1.00 91.25 157 LEU A O 1
ATOM 1216 N N . MET A 1 158 ? -5.146 7.417 10.369 1.00 93.31 158 MET A N 1
ATOM 1217 C CA . MET A 1 158 ? -4.039 7.175 9.445 1.00 93.31 158 MET A CA 1
ATOM 1218 C C . 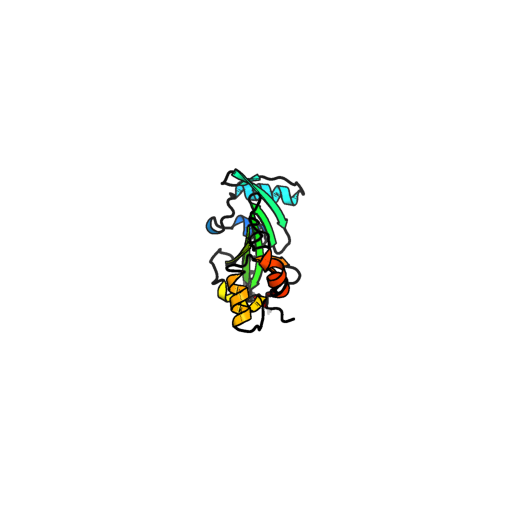MET A 1 158 ? -3.648 5.701 9.508 1.00 93.31 158 MET A C 1
ATOM 1220 O O . MET A 1 158 ? -3.582 5.106 10.592 1.00 93.31 158 MET A O 1
ATOM 1224 N N . VAL A 1 159 ? -3.425 5.091 8.348 1.00 95.44 159 VAL A N 1
ATOM 1225 C CA . VAL A 1 159 ? -3.169 3.657 8.245 1.00 95.44 159 VAL A CA 1
ATOM 1226 C C . VAL A 1 159 ? -1.964 3.407 7.351 1.00 95.44 159 VAL A C 1
ATOM 1228 O O . VAL A 1 159 ? -2.000 3.614 6.140 1.00 95.44 159 VAL A O 1
ATOM 1231 N N . ASN A 1 160 ? -0.913 2.844 7.945 1.00 96.62 160 ASN A N 1
ATOM 1232 C CA . ASN A 1 160 ? 0.196 2.298 7.179 1.00 96.62 160 ASN A CA 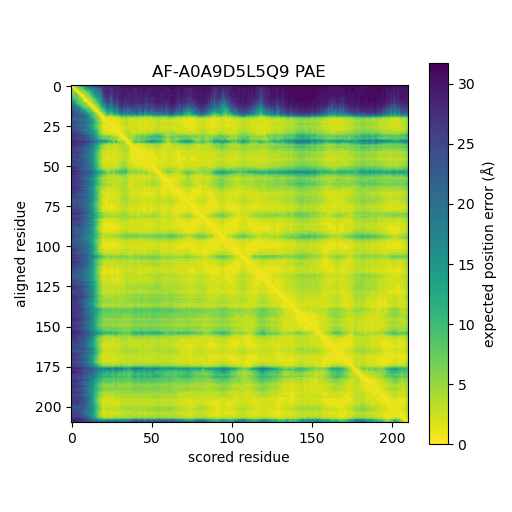1
ATOM 1233 C C . ASN A 1 160 ? -0.238 1.002 6.489 1.00 96.62 160 ASN A C 1
ATOM 1235 O O . ASN A 1 160 ? -0.981 0.211 7.075 1.00 96.62 160 ASN A O 1
ATOM 1239 N N . ALA A 1 161 ? 0.286 0.745 5.293 1.00 97.75 161 ALA A N 1
ATOM 1240 C CA . ALA A 1 161 ? 0.048 -0.489 4.561 1.00 97.75 161 ALA A CA 1
ATOM 1241 C C . ALA A 1 161 ? 1.362 -1.063 4.026 1.00 97.75 161 ALA A C 1
ATOM 1243 O O . ALA A 1 161 ? 2.103 -0.384 3.318 1.00 97.75 161 ALA A O 1
ATOM 1244 N N . ILE A 1 162 ? 1.636 -2.328 4.344 1.00 97.62 162 ILE A N 1
ATOM 1245 C CA . ILE A 1 162 ? 2.826 -3.050 3.879 1.00 97.62 162 ILE A CA 1
ATOM 1246 C C . ILE A 1 162 ? 2.379 -4.357 3.235 1.00 97.62 162 ILE A C 1
ATOM 1248 O O . ILE A 1 162 ? 1.606 -5.111 3.824 1.00 97.62 162 ILE A O 1
ATOM 1252 N N . TYR A 1 163 ? 2.860 -4.620 2.022 1.00 98.25 163 TYR A N 1
ATOM 1253 C CA . TYR A 1 163 ? 2.608 -5.868 1.311 1.00 98.25 163 TYR A CA 1
ATOM 1254 C C . TYR A 1 163 ? 3.841 -6.764 1.342 1.00 98.25 163 TYR A C 1
ATOM 1256 O O . TYR A 1 163 ? 4.941 -6.312 1.044 1.00 98.25 163 TYR A O 1
ATOM 1264 N N . ASP A 1 164 ? 3.637 -8.038 1.661 1.00 97.44 164 ASP A N 1
ATOM 1265 C CA . ASP A 1 164 ? 4.647 -9.082 1.550 1.00 97.44 164 ASP A CA 1
ATOM 1266 C C . ASP A 1 164 ? 4.307 -10.002 0.362 1.00 97.44 164 ASP A C 1
ATOM 1268 O O . ASP A 1 164 ? 3.334 -10.767 0.427 1.00 97.44 164 ASP A O 1
ATOM 1272 N N . PRO A 1 165 ? 5.097 -9.981 -0.728 1.00 95.62 165 PRO A N 1
ATOM 1273 C CA . PRO A 1 165 ? 4.842 -10.818 -1.896 1.00 95.62 165 PRO A CA 1
ATOM 1274 C C . PRO A 1 165 ? 5.026 -12.318 -1.629 1.00 95.62 165 PRO A C 1
ATOM 1276 O O . PRO A 1 165 ? 4.449 -13.134 -2.352 1.00 95.62 165 PRO A O 1
ATOM 1279 N N . SER A 1 166 ? 5.795 -12.707 -0.605 1.00 95.19 166 SER A N 1
ATOM 1280 C CA . SER A 1 166 ? 6.069 -14.115 -0.291 1.00 95.19 166 SER A CA 1
ATOM 1281 C C . SER A 1 166 ? 4.863 -14.813 0.341 1.00 95.19 166 SER A C 1
ATOM 1283 O O . SER A 1 166 ? 4.527 -15.943 -0.022 1.00 95.19 166 SER A O 1
ATOM 1285 N N . THR A 1 167 ? 4.161 -14.112 1.232 1.00 96.56 167 THR A N 1
ATOM 1286 C CA . THR A 1 167 ? 2.942 -14.591 1.899 1.00 96.56 167 THR A CA 1
ATOM 1287 C C . THR A 1 167 ? 1.666 -14.104 1.216 1.00 96.56 167 THR A C 1
ATOM 1289 O O . THR A 1 167 ? 0.585 -14.643 1.460 1.00 96.56 167 THR A O 1
ATOM 1292 N N . LYS A 1 168 ? 1.788 -13.123 0.313 1.00 97.50 168 LYS A N 1
ATOM 1293 C CA . LYS A 1 168 ? 0.683 -12.429 -0.361 1.00 97.50 168 LYS A CA 1
ATOM 1294 C C . LYS A 1 168 ? -0.243 -11.711 0.619 1.00 97.50 168 LYS A C 1
ATOM 1296 O O . LYS A 1 168 ? -1.447 -11.585 0.362 1.00 97.50 168 LYS A O 1
ATOM 1301 N N . VAL A 1 169 ? 0.311 -11.274 1.746 1.00 98.31 169 VAL A N 1
ATOM 1302 C CA . VAL A 1 169 ? -0.411 -10.578 2.807 1.00 98.31 169 VAL A CA 1
ATOM 1303 C C . VAL A 1 169 ? -0.136 -9.084 2.707 1.00 98.31 169 VAL A C 1
ATOM 1305 O O . VAL A 1 169 ? 1.004 -8.647 2.608 1.00 98.31 169 VAL A O 1
ATOM 1308 N N . LEU A 1 170 ? -1.212 -8.309 2.720 1.00 98.56 170 LEU A N 1
ATOM 1309 C CA . LEU A 1 170 ? -1.230 -6.870 2.908 1.00 98.56 170 LEU A CA 1
ATOM 1310 C C . LEU A 1 170 ? -1.636 -6.598 4.359 1.00 98.56 170 LEU A C 1
ATOM 1312 O O . LEU A 1 170 ? -2.768 -6.890 4.752 1.00 98.56 170 LEU A O 1
ATOM 1316 N N . THR A 1 171 ? -0.709 -6.062 5.142 1.00 98.56 171 THR A N 1
ATOM 1317 C CA . THR A 1 171 ? -0.909 -5.723 6.551 1.00 98.56 171 THR A CA 1
ATOM 1318 C C . THR A 1 171 ? -1.178 -4.235 6.678 1.00 98.56 171 THR A C 1
ATOM 1320 O O . THR A 1 171 ? -0.395 -3.407 6.212 1.00 98.56 171 THR A O 1
ATOM 1323 N N . PHE A 1 172 ? -2.285 -3.911 7.336 1.00 98.31 172 PHE A N 1
ATOM 1324 C CA . PHE A 1 172 ? -2.631 -2.560 7.744 1.00 98.31 172 PHE A CA 1
ATOM 1325 C C . PHE A 1 172 ? -2.292 -2.361 9.215 1.00 98.31 172 PHE A C 1
ATOM 1327 O O . PHE A 1 172 ? -2.706 -3.168 10.051 1.00 98.31 172 PHE A O 1
ATOM 1334 N N . THR A 1 173 ? -1.631 -1.251 9.531 1.00 97.31 173 THR A N 1
ATOM 1335 C CA . THR A 1 173 ? -1.287 -0.867 10.906 1.00 97.31 173 THR A CA 1
ATOM 1336 C C . THR A 1 173 ? -1.825 0.535 11.192 1.00 97.31 173 THR A C 1
ATOM 1338 O O . THR A 1 173 ? -1.442 1.479 10.491 1.00 97.31 173 THR A O 1
ATOM 1341 N N . PRO A 1 174 ? -2.682 0.708 12.212 1.00 95.62 174 PRO A N 1
ATOM 1342 C CA . PRO A 1 174 ? -3.231 2.006 12.566 1.00 95.62 174 PRO A CA 1
ATOM 1343 C C . PRO A 1 174 ? -2.136 2.865 13.195 1.00 95.62 174 PRO A C 1
ATOM 1345 O O . PRO A 1 174 ? -1.377 2.390 14.042 1.00 95.62 174 PRO A O 1
ATOM 1348 N N . GLN A 1 175 ? -2.050 4.127 12.794 1.00 93.00 175 GLN A N 1
ATOM 1349 C CA . GLN A 1 175 ? -1.085 5.063 13.357 1.00 93.00 175 GLN A CA 1
ATOM 1350 C C . GLN A 1 175 ? -1.761 5.898 14.435 1.00 93.00 175 GLN A C 1
ATOM 1352 O O . GLN A 1 175 ? -2.418 6.884 14.142 1.00 93.00 175 GLN A O 1
ATOM 1357 N N . LEU A 1 176 ? -1.602 5.507 15.698 1.00 87.75 176 LEU A N 1
ATOM 1358 C CA . LEU A 1 176 ? -2.118 6.271 16.840 1.00 87.75 176 LEU A CA 1
ATOM 1359 C C . LEU A 1 176 ? -1.042 7.220 17.388 1.00 87.75 176 LEU A C 1
ATOM 1361 O O . LEU A 1 176 ? -0.616 7.086 18.535 1.00 87.75 176 LEU A O 1
ATOM 1365 N N . GLY A 1 177 ? -0.533 8.085 16.506 1.00 76.25 177 GLY A N 1
ATOM 1366 C CA . GLY A 1 177 ? 0.604 8.971 16.766 1.00 76.25 177 GLY A CA 1
ATOM 1367 C C . GLY A 1 177 ? 0.222 10.309 17.400 1.00 76.25 177 GLY A C 1
ATOM 1368 O O . GLY A 1 177 ? -0.882 10.491 17.907 1.00 76.25 177 GLY A O 1
ATOM 1369 N N . ASP A 1 178 ? 1.141 11.269 17.307 1.00 76.06 178 ASP A N 1
ATOM 1370 C CA . ASP A 1 178 ? 1.090 12.566 18.004 1.00 76.06 178 ASP A CA 1
ATOM 1371 C C . ASP A 1 178 ? -0.069 13.488 17.579 1.00 76.06 178 ASP A C 1
ATOM 1373 O O . ASP A 1 178 ? -0.272 14.547 18.168 1.00 76.06 178 ASP A O 1
ATOM 1377 N N . TYR A 1 179 ? -0.844 13.105 16.560 1.00 79.31 179 TYR A N 1
ATOM 1378 C CA . TYR A 1 179 ? -2.041 13.839 16.144 1.00 79.31 179 TYR A CA 1
ATOM 1379 C C . TYR A 1 179 ? -3.270 13.549 17.027 1.00 79.31 179 TYR A C 1
ATOM 1381 O O . TYR A 1 179 ? -4.296 14.215 16.881 1.00 79.31 179 TYR A O 1
ATOM 1389 N N . ILE A 1 180 ? -3.185 12.556 17.916 1.00 84.75 180 ILE A N 1
ATOM 1390 C CA . ILE A 1 180 ? -4.237 12.178 18.864 1.00 84.75 180 ILE A CA 1
ATOM 1391 C C . ILE A 1 180 ? -4.022 12.911 20.191 1.00 84.75 180 ILE A C 1
ATOM 1393 O O . ILE A 1 180 ? -2.895 13.019 20.672 1.00 84.75 180 ILE A O 1
ATOM 1397 N N . ALA A 1 181 ? -5.109 13.383 20.809 1.00 85.44 181 ALA A N 1
ATOM 1398 C CA . ALA A 1 181 ? -5.054 14.018 22.121 1.00 85.44 181 ALA A CA 1
ATOM 1399 C C . ALA A 1 181 ? -4.529 13.047 23.192 1.00 85.44 181 ALA A C 1
ATOM 1401 O O . ALA A 1 181 ? -4.939 11.886 23.267 1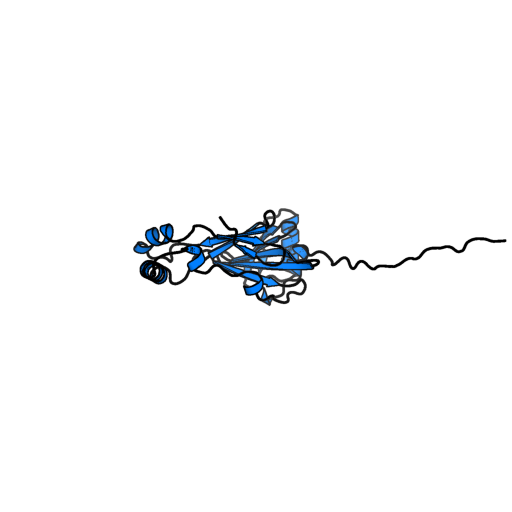.00 85.44 181 ALA A O 1
ATOM 1402 N N . THR A 1 182 ? -3.631 13.530 24.053 1.00 85.94 182 THR A N 1
ATOM 1403 C CA . THR A 1 182 ? -2.973 12.701 25.072 1.00 85.94 182 THR A CA 1
ATOM 1404 C C . THR A 1 182 ? -3.975 12.036 26.019 1.00 85.94 182 THR A C 1
ATOM 1406 O O . THR A 1 182 ? -3.757 10.888 26.400 1.00 85.94 182 THR A O 1
ATOM 1409 N N . GLU A 1 183 ? -5.077 12.710 26.376 1.00 89.50 183 GLU A N 1
ATOM 1410 C CA . GLU A 1 183 ? -6.124 12.131 27.232 1.00 89.50 183 GLU A CA 1
ATOM 1411 C C . GLU A 1 183 ? -6.838 10.910 26.623 1.00 89.50 183 GLU A C 1
ATOM 1413 O O . GLU A 1 183 ? -7.276 10.032 27.366 1.00 89.50 183 GLU A O 1
ATOM 1418 N N . ASP A 1 184 ? -6.898 10.809 25.292 1.00 90.88 184 ASP A N 1
ATOM 1419 C CA . ASP A 1 184 ? -7.604 9.740 24.579 1.00 90.88 184 ASP A CA 1
ATOM 1420 C C . ASP A 1 184 ? -6.684 8.575 24.179 1.00 90.88 184 ASP A C 1
ATOM 1422 O O . ASP A 1 184 ? -7.153 7.497 23.799 1.00 90.88 184 ASP A O 1
ATOM 1426 N N . ALA A 1 185 ? -5.363 8.757 24.264 1.00 89.62 185 ALA A N 1
ATOM 1427 C CA . ALA A 1 185 ? -4.383 7.833 23.699 1.00 89.62 185 ALA A CA 1
ATOM 1428 C C . ALA A 1 185 ? -4.487 6.406 24.267 1.00 89.62 185 ALA A C 1
ATOM 1430 O O . ALA A 1 185 ? -4.494 5.436 23.506 1.00 89.62 185 ALA A O 1
ATOM 1431 N N . ASP A 1 186 ? -4.589 6.252 25.589 1.00 91.56 186 ASP A N 1
ATOM 1432 C CA . ASP A 1 186 ? -4.674 4.930 26.229 1.00 91.56 186 ASP A CA 1
ATOM 1433 C C . ASP A 1 186 ? -6.007 4.237 25.923 1.00 91.56 186 ASP A C 1
ATOM 1435 O O . ASP A 1 186 ? -6.054 3.033 25.652 1.00 91.56 186 ASP A O 1
ATOM 1439 N N . MET A 1 187 ? -7.087 5.020 25.895 1.00 93.62 187 MET A N 1
ATOM 1440 C CA . MET A 1 187 ? -8.429 4.574 25.537 1.00 93.62 187 MET A CA 1
ATOM 1441 C C . MET A 1 187 ? -8.458 4.023 24.104 1.00 93.62 187 MET A C 1
ATOM 1443 O O . MET A 1 187 ? -8.950 2.910 23.882 1.00 93.62 187 MET A O 1
ATOM 1447 N N . LEU A 1 188 ? -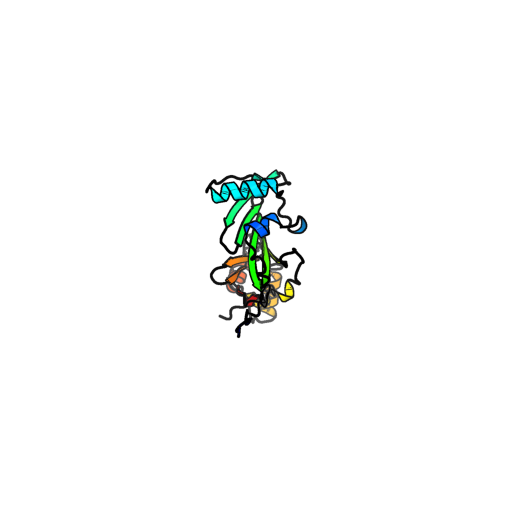7.882 4.759 23.148 1.00 93.75 188 LEU A N 1
ATOM 1448 C CA . LEU A 1 188 ? -7.829 4.376 21.737 1.00 93.75 188 LEU A CA 1
ATOM 1449 C C . LEU A 1 188 ? -6.903 3.182 21.496 1.00 93.75 188 LEU A C 1
ATOM 1451 O O . LEU A 1 188 ? -7.292 2.255 20.784 1.00 93.75 188 LEU A O 1
ATOM 1455 N N . LYS A 1 189 ? -5.728 3.136 22.140 1.00 92.31 189 LYS A N 1
ATOM 1456 C CA . LYS A 1 189 ? -4.814 1.979 22.072 1.00 92.31 189 LYS A CA 1
ATOM 1457 C C . LYS A 1 189 ? -5.474 0.690 22.557 1.00 92.31 189 LYS A C 1
ATOM 1459 O O . LYS A 1 189 ? -5.229 -0.368 21.986 1.00 92.31 189 LYS A O 1
ATOM 1464 N N . ALA A 1 190 ? -6.312 0.766 23.591 1.00 92.50 190 ALA A N 1
ATOM 1465 C CA . ALA A 1 190 ? -7.059 -0.388 24.086 1.00 92.50 190 ALA A CA 1
ATOM 1466 C C . ALA A 1 190 ? -8.236 -0.777 23.172 1.00 92.50 190 ALA A C 1
ATOM 1468 O O . ALA A 1 190 ? -8.604 -1.950 23.103 1.00 92.50 190 ALA A O 1
ATOM 1469 N N . ALA A 1 191 ? -8.846 0.195 22.488 1.00 94.12 191 ALA A N 1
ATOM 1470 C CA . ALA A 1 191 ? -10.033 -0.023 21.665 1.00 94.12 191 ALA A CA 1
ATOM 1471 C C . ALA A 1 191 ? -9.724 -0.501 20.236 1.00 94.12 191 ALA A C 1
ATOM 1473 O O . ALA A 1 191 ? -10.554 -1.172 19.623 1.00 94.12 191 ALA A O 1
ATOM 1474 N N . ILE A 1 192 ? -8.565 -0.137 19.688 1.00 95.06 192 ILE A N 1
ATOM 1475 C CA . ILE A 1 192 ? -8.206 -0.350 18.284 1.00 95.06 192 ILE A CA 1
ATOM 1476 C C . ILE A 1 192 ? -7.278 -1.553 18.165 1.00 95.06 192 ILE A C 1
ATOM 1478 O O . ILE A 1 192 ? -6.225 -1.619 18.796 1.00 95.06 192 ILE A O 1
ATOM 1482 N N . LYS A 1 193 ? -7.649 -2.516 17.314 1.00 95.81 193 LYS A N 1
ATOM 1483 C CA . LYS A 1 193 ? -6.762 -3.635 16.976 1.00 95.81 193 LYS A CA 1
ATOM 1484 C C . LYS A 1 193 ? -5.424 -3.109 16.447 1.00 95.81 193 LYS A C 1
ATOM 1486 O O . LYS A 1 193 ? -5.431 -2.241 15.583 1.00 95.81 193 LYS A O 1
ATOM 1491 N N . PRO A 1 194 ? -4.286 -3.697 16.846 1.00 95.12 194 PRO A N 1
ATOM 1492 C CA . PRO A 1 194 ? -2.971 -3.202 16.444 1.00 95.12 194 PRO A CA 1
ATOM 1493 C C . PRO A 1 194 ? -2.654 -3.437 14.961 1.00 95.12 194 PRO A C 1
ATOM 1495 O O . PRO A 1 194 ? -1.720 -2.841 14.442 1.00 95.12 194 PRO A O 1
ATOM 1498 N N . GLN A 1 195 ? -3.386 -4.329 14.287 1.00 96.88 195 GLN A N 1
ATOM 1499 C CA . GLN A 1 195 ? -3.210 -4.616 12.865 1.00 96.88 195 GLN A CA 1
ATOM 1500 C C . GLN A 1 195 ? -4.438 -5.315 12.275 1.00 96.88 195 GLN A C 1
ATOM 1502 O O . GLN A 1 195 ? -5.176 -6.006 12.990 1.00 96.88 195 GLN A O 1
ATOM 1507 N N . LEU A 1 196 ? -4.602 -5.204 10.958 1.00 98.06 196 LEU A N 1
ATOM 1508 C CA . LEU A 1 196 ? -5.541 -5.987 10.158 1.00 98.06 196 LEU A CA 1
ATOM 1509 C C . LEU A 1 196 ? -4.819 -6.567 8.941 1.00 98.06 196 LEU A C 1
ATOM 1511 O O . LEU A 1 196 ? -4.231 -5.828 8.158 1.00 98.06 196 LEU A O 1
ATOM 1515 N N . ASP A 1 197 ? -4.917 -7.882 8.753 1.00 98.25 197 ASP A N 1
ATOM 1516 C CA . ASP A 1 197 ? -4.247 -8.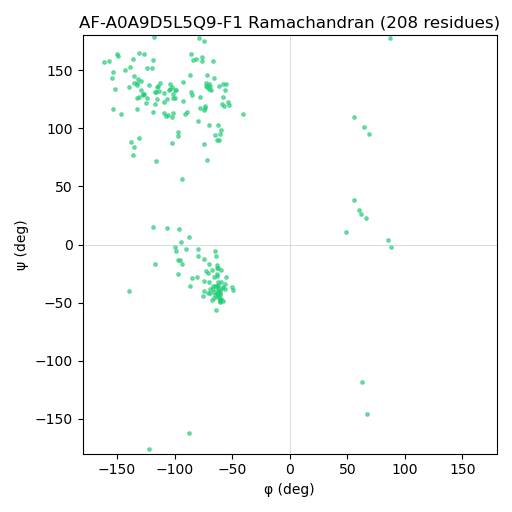581 7.654 1.00 98.25 197 ASP A CA 1
ATOM 1517 C C . ASP A 1 197 ? -5.240 -8.951 6.558 1.00 98.25 197 ASP A C 1
ATOM 1519 O O . ASP A 1 197 ? -6.345 -9.433 6.829 1.00 98.25 197 ASP A O 1
ATOM 1523 N N . TYR A 1 198 ? -4.826 -8.764 5.310 1.00 98.50 198 TYR A N 1
ATOM 1524 C CA . TYR A 1 198 ? -5.591 -9.118 4.126 1.00 98.50 198 TYR A CA 1
ATOM 1525 C C . TYR A 1 198 ? -4.746 -9.991 3.207 1.00 98.50 198 TYR A C 1
ATOM 1527 O O . TYR A 1 198 ? -3.644 -9.619 2.834 1.00 98.50 198 TYR A O 1
ATOM 1535 N N . VAL A 1 199 ? -5.272 -11.135 2.778 1.00 98.31 199 VAL A N 1
ATOM 1536 C CA . VAL A 1 199 ? -4.567 -12.045 1.866 1.00 98.31 199 VAL A CA 1
ATOM 1537 C C . VAL A 1 199 ? -5.095 -11.910 0.443 1.00 98.31 199 VAL A C 1
ATOM 1539 O O . VAL A 1 199 ? -6.310 -11.864 0.214 1.00 98.31 199 VAL A O 1
ATOM 1542 N N . TRP A 1 200 ? -4.190 -11.855 -0.532 1.00 98.38 200 TRP A N 1
ATOM 1543 C CA . TRP A 1 200 ? -4.546 -11.890 -1.946 1.00 98.38 200 TRP A CA 1
ATOM 1544 C C . TRP A 1 200 ? -4.969 -13.300 -2.364 1.00 98.38 200 TRP A C 1
ATOM 1546 O O . TRP A 1 200 ? -4.179 -14.243 -2.331 1.00 98.38 200 TRP A O 1
ATOM 1556 N N . ASN A 1 201 ? -6.212 -13.453 -2.825 1.00 96.56 201 ASN A N 1
ATOM 1557 C CA . ASN A 1 201 ? -6.757 -14.759 -3.214 1.00 96.56 201 ASN A CA 1
ATOM 1558 C C . ASN A 1 201 ? -6.672 -15.067 -4.724 1.00 96.56 201 ASN A C 1
ATOM 1560 O O . ASN A 1 201 ? -7.357 -15.969 -5.203 1.00 96.56 201 ASN A O 1
ATOM 1564 N N . GLY A 1 202 ? -5.895 -14.293 -5.490 1.00 96.06 202 GLY A N 1
ATOM 1565 C CA . GLY A 1 202 ? -5.832 -14.391 -6.956 1.00 96.06 202 GLY A CA 1
ATOM 1566 C C . GLY A 1 202 ? -6.873 -13.546 -7.701 1.00 96.06 202 GLY A C 1
ATOM 1567 O O . GLY A 1 202 ? -6.892 -13.546 -8.930 1.00 96.06 202 GLY A O 1
ATOM 1568 N N . LYS A 1 203 ? -7.751 -12.839 -6.978 1.00 96.31 203 LYS A N 1
ATOM 1569 C CA . LYS A 1 203 ? -8.761 -11.934 -7.552 1.00 96.31 203 LYS A CA 1
ATOM 1570 C C . LYS A 1 203 ? -8.928 -10.634 -6.766 1.00 96.31 203 LYS A C 1
ATOM 1572 O O . LYS A 1 203 ? -9.160 -9.587 -7.357 1.00 96.31 203 LYS A O 1
ATOM 1577 N N . SER A 1 204 ? -8.898 -10.711 -5.443 1.00 97.88 204 SER A N 1
ATOM 1578 C CA . SER A 1 204 ? -9.082 -9.572 -4.540 1.00 97.88 204 SER A CA 1
ATOM 1579 C C . SER A 1 204 ? -8.433 -9.881 -3.194 1.00 97.88 204 SER A C 1
ATOM 1581 O O . SER A 1 204 ? -8.323 -11.050 -2.816 1.00 97.88 204 SER A O 1
ATOM 1583 N N . PHE A 1 205 ? -8.099 -8.852 -2.433 1.00 98.50 205 PHE A N 1
ATOM 1584 C CA . PHE A 1 205 ? -7.727 -8.987 -1.034 1.00 98.50 205 PHE A CA 1
ATOM 1585 C C . PHE A 1 205 ? -8.940 -9.357 -0.175 1.00 98.50 205 PHE A C 1
ATOM 1587 O O . PHE A 1 205 ? -10.049 -8.842 -0.370 1.00 98.50 205 PHE A O 1
ATOM 1594 N N . LYS A 1 206 ? -8.737 -10.276 0.774 1.00 97.69 206 LYS A N 1
ATOM 1595 C CA . LYS A 1 206 ? -9.748 -10.694 1.752 1.00 97.69 206 LYS A CA 1
ATOM 1596 C C . LYS A 1 206 ? -9.187 -10.644 3.169 1.00 97.69 206 LYS A C 1
ATOM 1598 O O . LYS A 1 206 ? -8.047 -11.064 3.342 1.00 97.69 206 LYS A O 1
ATOM 1603 N N . PRO A 1 207 ? -9.979 -10.206 4.167 1.00 96.94 207 PRO A N 1
ATOM 1604 C CA . PRO A 1 207 ? -9.539 -10.222 5.554 1.00 96.94 207 PRO A CA 1
ATOM 1605 C C . PRO A 1 207 ? -9.116 -11.629 5.976 1.00 96.94 207 PRO A C 1
ATOM 1607 O O . PRO A 1 207 ? -9.843 -12.602 5.743 1.00 96.94 207 PRO A O 1
ATOM 1610 N N . VAL A 1 208 ? -7.963 -11.731 6.626 1.00 95.31 208 VAL A N 1
ATOM 1611 C CA . VAL A 1 208 ? -7.535 -12.945 7.315 1.00 95.31 208 VAL A CA 1
ATOM 1612 C C . VAL A 1 208 ? -8.354 -13.042 8.598 1.00 95.31 208 VAL A C 1
ATOM 1614 O O . VAL A 1 208 ? -8.272 -12.181 9.473 1.00 95.31 208 VAL A O 1
ATOM 1617 N N . LYS A 1 209 ? -9.190 -14.077 8.707 1.00 81.69 209 LYS A N 1
ATOM 1618 C CA . LYS A 1 209 ? -9.930 -14.343 9.944 1.00 81.69 209 LYS A CA 1
ATOM 1619 C C . LYS A 1 209 ? -8.947 -14.894 10.977 1.00 81.69 209 LYS A C 1
ATOM 1621 O O . LYS A 1 209 ? -8.363 -15.948 10.735 1.00 81.69 209 LYS A O 1
ATOM 1626 N N . LYS A 1 210 ? -8.767 -14.167 12.077 1.00 60.56 210 LYS A N 1
ATOM 1627 C CA . LYS A 1 210 ? -8.080 -14.634 13.286 1.00 60.56 210 LYS A CA 1
ATOM 1628 C C . LYS A 1 210 ? -9.120 -15.054 14.316 1.00 60.56 210 LYS A C 1
ATOM 1630 O O . LYS A 1 210 ? -10.181 -14.387 14.358 1.00 60.56 210 LYS A O 1
#

Sequence (210 aa):
MSRYILSLLLLLGAATVSAQMTPRSVVMTAPEKVQLTIDSSTMLDMLDYFDNGVARTMKNKTGEDAVITAMSPWDITIQTGEARSLTMAILPYGKSEIIMVIDRVDTPAPDAVISFYDSRWNAFDTRKMLAMPALADWIGKVTPERRAEIENALPFLMVNAIYDPSTKVLTFTPQLGDYIATEDADMLKAAIKPQLDYVWNGKSFKPVKK

pLDDT: mean 89.35, std 13.58, range [39.81, 98.56]